Protein AF-0000000075916271 (afdb_homodimer)

Foldseek 3Di:
DWDKDKDKDFVVPLPFQDPDPLPWFDFDPDDDLDWDDWDAAPVRQKIKTKDADDDPQQKIKIFIARDPVCPPPPVRTFAMGIGSHHFQEKAHAPVFKIKTWGFRPDPLAPAIWIWMWGQDPVDTRIITTGDIDRDGSGTWNYWDADPVRGMIMTMDIRDD/DWDKDKDKDFVVPLPFQDVPPLPWFDFDPDDDQDWDDWDAAPVRQKIKTKDADDDPQQKIKIFIARDPVCPPPPVRTFAMGIGSGHFQEKAHAPVFKIKTWGFRPDPLAPAIWIWMWGQDPVDTRIITTGDIDRDGSGTWNYWDADPVRGMIMTMDIRDD

Sequence (320 aa):
MCRFASSVLDVSSVQRPQNQLAMASVPCDTFHRNIDDIKRSKDDSLVLACNNLCGTKWEGSVRIYAKLEDIPSLEKCVASVNTDSTVTDIVPLNPGRFMLGLDSGRCASSAGGVEMIQLAQEEPHLLDTVFYKRDHDSGVTSLALSPDGKWLASTGWDYAMCRFASSVLDVSSVQRPQNQLAMASVPCDTFHRNIDDIKRSKDDSLVLACNNLCGTKWEGSVRIYAKLEDIPSLEKCVASVNTDSTVTDIVPLNPGRFMLGLDSGRCASSAGGVEMIQLAQEEPHLLDTVFYKRDHDSGVTSLALSPDGKWLASTGWDYA

Solvent-accessible surface area (backbone atoms only — not comparable to full-atom values): 16532 Å² total; per-residue (Å²): 88,76,41,80,46,75,48,77,44,66,52,70,68,62,58,71,38,61,96,55,68,54,50,76,36,53,55,57,86,73,77,72,85,59,63,44,36,34,40,39,29,88,84,63,62,38,26,40,36,30,29,57,49,75,82,92,42,38,31,17,34,41,36,31,24,63,45,75,84,46,64,87,44,72,87,58,38,54,24,21,22,50,38,89,23,22,62,50,30,76,42,66,60,56,94,61,30,34,40,35,23,22,24,37,77,50,58,82,72,39,49,2,25,42,33,31,36,29,60,38,87,88,41,82,38,30,31,28,42,36,44,74,42,79,75,32,60,50,8,26,44,26,61,30,68,37,94,87,60,42,37,34,35,40,28,22,52,32,74,95,90,77,42,82,47,74,48,77,42,66,53,70,69,61,57,70,41,61,96,56,68,53,49,76,35,52,56,57,83,74,76,72,86,58,64,44,38,35,39,41,29,86,83,63,63,36,30,40,36,31,28,54,49,74,83,92,42,37,32,17,35,40,36,33,24,64,45,75,84,45,64,86,44,73,88,60,38,54,22,20,22,52,37,87,23,22,63,49,31,78,44,67,59,56,93,61,29,34,38,34,23,21,23,35,78,49,57,81,72,37,50,3,24,40,35,32,35,28,60,38,87,88,41,81,38,30,30,26,41,42,42,76,43,80,74,31,60,48,10,26,44,26,60,30,68,38,95,86,60,42,37,37,36,38,27,23,50,31,73,95

Structure (mmCIF, N/CA/C/O backbone):
data_AF-0000000075916271-model_v1
#
loop_
_entity.id
_entity.type
_entity.pdbx_description
1 polymer 'Uncharacterized protein'
#
loop_
_atom_site.group_PDB
_atom_site.id
_atom_site.type_symbol
_atom_site.label_atom_id
_atom_site.label_alt_id
_atom_site.label_comp_id
_atom_site.label_asym_id
_atom_site.label_entity_id
_atom_site.label_seq_id
_atom_site.pdbx_PDB_ins_code
_atom_site.Cartn_x
_atom_site.Cartn_y
_atom_site.Cartn_z
_atom_site.occupancy
_atom_site.B_iso_or_equiv
_atom_site.auth_seq_id
_atom_site.auth_comp_id
_atom_site.auth_asym_id
_atom_site.auth_atom_id
_atom_site.pdbx_PDB_mod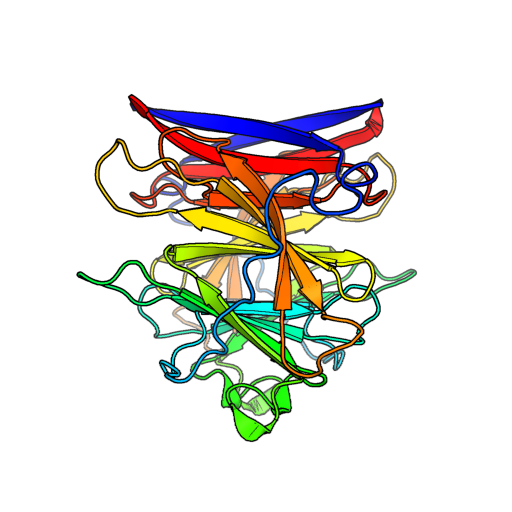el_num
ATOM 1 N N . MET A 1 1 ? 19.672 5.211 -16.344 1 57.44 1 MET A N 1
ATOM 2 C CA . MET A 1 1 ? 19.5 4.004 -15.539 1 57.44 1 MET A CA 1
ATOM 3 C C . MET A 1 1 ? 18.688 4.297 -14.281 1 57.44 1 MET A C 1
ATOM 5 O O . MET A 1 1 ? 18.828 5.363 -13.68 1 57.44 1 MET A O 1
ATOM 9 N N . CYS A 1 2 ? 17.672 3.59 -14.125 1 65.25 2 CYS A N 1
ATOM 10 C CA . CYS A 1 2 ? 16.828 3.805 -12.953 1 65.25 2 CYS A CA 1
ATOM 11 C C . CYS A 1 2 ? 17.484 3.256 -11.695 1 65.25 2 CYS A C 1
ATOM 13 O O . CYS A 1 2 ? 17.891 2.094 -11.656 1 65.25 2 CYS A O 1
ATOM 15 N N . ARG A 1 3 ? 18 4.254 -10.836 1 78.44 3 ARG A N 1
ATOM 16 C CA . ARG A 1 3 ? 18.562 3.854 -9.547 1 78.44 3 ARG A CA 1
ATOM 17 C C . ARG A 1 3 ? 17.516 3.904 -8.445 1 78.44 3 ARG A C 1
ATOM 19 O O . ARG A 1 3 ? 16.75 4.867 -8.352 1 78.44 3 ARG A O 1
ATOM 26 N N . PHE A 1 4 ? 17.531 2.809 -7.738 1 84.31 4 PHE A N 1
ATOM 27 C CA . PHE A 1 4 ? 16.656 2.74 -6.586 1 84.31 4 PHE A CA 1
ATOM 28 C C . PHE A 1 4 ? 17.328 3.32 -5.348 1 84.31 4 PHE A C 1
ATOM 30 O O . PHE A 1 4 ? 18.453 2.959 -5.023 1 84.31 4 PHE A O 1
ATOM 37 N N . ALA A 1 5 ? 16.609 4.344 -4.758 1 86.12 5 ALA A N 1
ATOM 38 C CA . ALA A 1 5 ? 17.156 5.004 -3.572 1 86.12 5 ALA A CA 1
ATOM 39 C C . ALA A 1 5 ? 16.156 4.941 -2.412 1 86.12 5 ALA A C 1
ATOM 41 O O . ALA A 1 5 ? 14.953 4.785 -2.625 1 86.12 5 ALA A O 1
ATOM 42 N N . SER A 1 6 ? 16.703 4.93 -1.174 1 87.5 6 SER A N 1
ATOM 43 C CA . SER A 1 6 ? 15.859 4.945 0.013 1 87.5 6 SER A CA 1
ATOM 44 C C . SER A 1 6 ? 16.328 5.988 1.02 1 87.5 6 SER A C 1
ATOM 46 O O . SER A 1 6 ? 17.5 6.383 1.009 1 87.5 6 SER A O 1
ATOM 48 N N . SER A 1 7 ? 15.469 6.562 1.729 1 88.44 7 SER A N 1
ATOM 49 C CA . SER A 1 7 ? 15.719 7.492 2.824 1 88.44 7 SER A CA 1
ATOM 50 C C . SER A 1 7 ? 14.93 7.105 4.07 1 88.44 7 SER A C 1
ATOM 52 O O . SER A 1 7 ? 13.828 6.566 3.969 1 88.44 7 SER A O 1
ATOM 54 N N . VAL A 1 8 ? 15.516 7.301 5.23 1 89.81 8 VAL A N 1
ATOM 55 C CA . VAL A 1 8 ? 14.859 6.945 6.48 1 89.81 8 VAL A CA 1
ATOM 56 C C . VAL A 1 8 ? 14.648 8.195 7.336 1 89.81 8 VAL A C 1
ATOM 58 O O . VAL A 1 8 ? 15.547 9.031 7.453 1 89.81 8 VAL A O 1
ATOM 61 N N . LEU A 1 9 ? 13.523 8.312 7.852 1 88.81 9 LEU A N 1
ATOM 62 C CA . LEU A 1 9 ? 13.133 9.445 8.688 1 88.81 9 LEU A CA 1
ATOM 63 C C . LEU A 1 9 ? 12.625 8.977 10.047 1 88.81 9 LEU A C 1
ATOM 65 O O . LEU A 1 9 ? 11.891 7.988 10.125 1 88.81 9 LEU A O 1
ATOM 69 N N . ASP A 1 10 ? 13.047 9.672 11.094 1 88.81 10 ASP A N 1
ATOM 70 C CA . ASP A 1 10 ? 12.477 9.422 12.414 1 88.81 10 ASP A CA 1
ATOM 71 C C . ASP A 1 10 ? 11.117 10.102 12.562 1 88.81 10 ASP A C 1
ATOM 73 O O . ASP A 1 10 ? 11.031 11.328 12.633 1 88.81 10 ASP A O 1
ATOM 77 N N . VAL A 1 11 ? 10.078 9.297 12.625 1 87.25 11 VAL A N 1
ATOM 78 C CA . VAL A 1 11 ? 8.742 9.875 12.633 1 87.25 11 VAL A CA 1
ATOM 79 C C . VAL A 1 11 ? 8.281 10.102 14.07 1 87.25 11 VAL A C 1
ATOM 81 O O . VAL A 1 11 ? 7.281 10.789 14.312 1 87.25 11 VAL A O 1
ATOM 84 N N . SER A 1 12 ? 8.891 9.461 15.008 1 79.44 12 SER A N 1
ATOM 85 C CA . SER A 1 12 ? 8.516 9.664 16.406 1 79.44 12 SER A CA 1
ATOM 86 C C . SER A 1 12 ? 8.836 11.078 16.859 1 79.44 12 SER A C 1
ATOM 88 O O . SER A 1 12 ? 8.234 11.586 17.812 1 79.44 12 SER A O 1
ATOM 90 N N . SER A 1 13 ? 9.742 11.656 16.156 1 73.69 13 SER A N 1
ATOM 91 C CA . SER A 1 13 ? 10.188 12.984 16.547 1 73.69 13 SER A CA 1
ATOM 92 C C . SER A 1 13 ? 9.383 14.07 15.852 1 7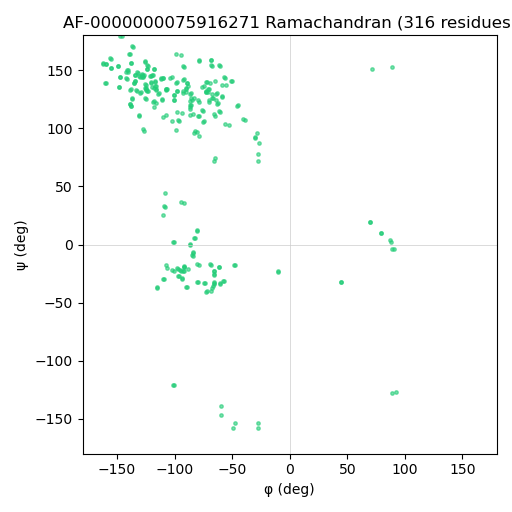3.69 13 SER A C 1
ATOM 94 O O . SER A 1 13 ? 9.492 15.25 16.188 1 73.69 13 SER A O 1
ATOM 96 N N . VAL A 1 14 ? 8.758 13.609 14.773 1 66.69 14 VAL A N 1
ATOM 97 C CA . VAL A 1 14 ? 8.031 14.617 14.008 1 66.69 14 VAL A CA 1
ATOM 98 C C . VAL A 1 14 ? 6.887 15.172 14.852 1 66.69 14 VAL A C 1
ATOM 100 O O . VAL A 1 14 ? 5.938 14.453 15.164 1 66.69 14 VAL A O 1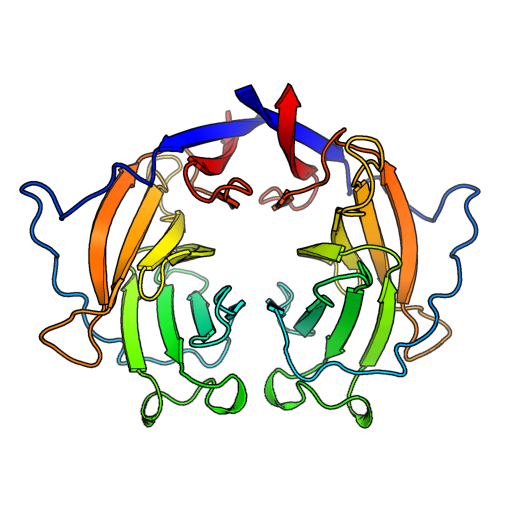
ATOM 103 N N . GLN A 1 15 ? 7.168 16 15.828 1 60.88 15 GLN A N 1
ATOM 104 C CA . GLN A 1 15 ? 6.141 16.688 16.594 1 60.88 15 GLN A CA 1
ATOM 105 C C . GLN A 1 15 ? 5.27 17.562 15.703 1 60.88 15 GLN A C 1
ATOM 107 O O . GLN A 1 15 ? 5.48 17.625 14.484 1 60.88 15 GLN A O 1
ATOM 112 N N . ARG A 1 16 ? 4.824 18.688 16.281 1 54.72 16 ARG A N 1
ATOM 113 C CA . ARG A 1 16 ? 3.98 19.672 15.625 1 54.72 16 ARG A CA 1
ATOM 114 C C . ARG A 1 16 ? 4.719 20.344 14.469 1 54.72 16 ARG A C 1
ATOM 116 O O . ARG A 1 16 ? 5.945 20.453 14.5 1 54.72 16 ARG A O 1
ATOM 123 N N . PRO A 1 17 ? 3.908 20.547 13.375 1 49.59 17 PRO A N 1
ATOM 124 C CA . PRO A 1 17 ? 4.469 21.328 12.273 1 49.59 17 PRO A CA 1
ATOM 125 C C . PRO A 1 17 ? 5.496 22.359 12.75 1 49.59 17 PRO A C 1
ATOM 127 O O . PRO A 1 17 ? 5.258 23.078 13.727 1 49.59 17 PRO A O 1
ATOM 130 N N . GLN A 1 18 ? 6.812 22.016 12.805 1 44.66 18 GLN A N 1
ATOM 131 C CA . GLN A 1 18 ? 7.504 23.281 12.961 1 44.66 18 GLN A CA 1
ATOM 132 C C . GLN A 1 18 ? 6.695 24.422 12.352 1 44.66 18 GLN A C 1
ATOM 134 O O . GLN A 1 18 ? 5.625 24.203 11.781 1 44.66 18 GLN A O 1
ATOM 139 N N . ASN A 1 19 ? 7.562 25.641 11.875 1 41.94 19 ASN A N 1
ATOM 140 C CA . ASN A 1 19 ? 7.094 26.922 11.328 1 41.94 19 ASN A CA 1
ATOM 141 C C . ASN A 1 19 ? 6.062 26.703 10.227 1 41.94 19 ASN A C 1
ATOM 143 O O . ASN A 1 19 ? 5.641 27.656 9.578 1 41.94 19 ASN A O 1
ATOM 147 N N . GLN A 1 20 ? 5.98 25.578 9.688 1 44.5 20 GLN A N 1
ATOM 148 C CA . GLN A 1 20 ? 5.176 25.625 8.469 1 44.5 20 GLN A CA 1
ATOM 149 C C . GLN A 1 20 ? 3.693 25.453 8.781 1 44.5 20 GLN A C 1
ATOM 151 O O . GLN A 1 20 ? 3.328 24.656 9.648 1 44.5 20 GLN A O 1
ATOM 156 N N . LEU A 1 21 ? 2.947 26.438 8.609 1 42.97 21 LEU A N 1
ATOM 157 C CA . LEU A 1 21 ? 1.499 26.594 8.656 1 42.97 21 LEU A CA 1
ATOM 158 C C . LEU A 1 21 ? 0.793 25.297 8.273 1 42.97 21 LEU A C 1
ATOM 160 O O . LEU A 1 21 ? 1.079 24.719 7.227 1 42.97 21 LEU A O 1
ATOM 164 N N . ALA A 1 22 ? 0.432 24.547 9.344 1 50.66 22 ALA A N 1
ATOM 165 C CA . ALA A 1 22 ? -0.614 23.578 9.023 1 50.66 22 ALA A CA 1
ATOM 166 C C . ALA A 1 22 ? -1.479 24.078 7.863 1 50.66 22 ALA A C 1
ATOM 168 O O . ALA A 1 22 ? -2.078 25.156 7.945 1 50.66 22 ALA A O 1
ATOM 169 N N . MET A 1 23 ? -1.03 24.109 6.66 1 50.62 23 MET A N 1
ATOM 170 C CA . MET A 1 23 ? -1.95 24.531 5.609 1 50.62 23 MET A CA 1
ATOM 171 C C . MET A 1 23 ? -3.24 23.719 5.652 1 50.62 23 MET A C 1
ATOM 173 O O . MET A 1 23 ? -3.203 22.484 5.711 1 50.62 23 MET A O 1
ATOM 177 N N . ALA A 1 24 ? -4.199 24.469 6.207 1 51.59 24 ALA A N 1
ATOM 178 C CA . ALA A 1 24 ? -5.551 23.922 6.18 1 51.59 24 ALA A CA 1
ATOM 179 C C . ALA A 1 24 ? -5.828 23.203 4.859 1 51.59 24 ALA A C 1
ATOM 181 O O . ALA A 1 24 ? -5.531 23.734 3.787 1 51.59 24 ALA A O 1
ATOM 182 N N . SER A 1 25 ? -5.879 21.906 4.926 1 59.59 25 SER A N 1
ATOM 183 C CA . SER A 1 25 ? -6.176 21.125 3.732 1 59.59 25 SER A CA 1
ATOM 184 C C . SER A 1 25 ? -7.582 21.406 3.215 1 59.59 25 SER A C 1
ATOM 186 O O . SER A 1 25 ? -8.469 21.781 3.986 1 59.59 25 SER A O 1
ATOM 188 N N . VAL A 1 26 ? -7.672 21.797 1.974 1 61.94 26 VAL A N 1
ATOM 189 C CA . VAL A 1 26 ? -8.953 21.953 1.293 1 61.94 26 VAL A CA 1
ATOM 190 C C . VAL A 1 26 ? -9.633 20.578 1.166 1 61.94 26 VAL A C 1
ATOM 192 O O . VAL A 1 26 ? -9.062 19.656 0.594 1 61.94 26 VAL A O 1
ATOM 195 N N . PRO A 1 27 ? -10.742 20.531 2 1 66.19 27 PRO A N 1
ATOM 196 C CA . PRO A 1 27 ? -11.453 19.266 1.858 1 66.19 27 PRO A CA 1
ATOM 197 C C . PRO A 1 27 ? -11.742 18.906 0.402 1 66.19 27 PRO A C 1
ATOM 199 O O . PRO A 1 27 ? -11.953 19.797 -0.425 1 66.19 27 PRO A O 1
ATOM 202 N N . CYS A 1 28 ? -11.602 17.703 0.148 1 68.38 28 CYS A N 1
ATOM 203 C CA . CYS A 1 28 ? -11.867 17.203 -1.194 1 68.38 28 CYS A CA 1
ATOM 204 C C . CYS A 1 28 ? -13.328 17.406 -1.575 1 68.38 28 CYS A C 1
ATOM 206 O O . CYS A 1 28 ? -14.227 17.078 -0.796 1 68.38 28 CYS A O 1
ATOM 208 N N . ASP A 1 29 ? -13.516 18.172 -2.699 1 63.78 29 ASP A N 1
ATOM 209 C CA . ASP A 1 29 ? -14.875 18.375 -3.178 1 63.78 29 ASP A CA 1
ATOM 210 C C . ASP A 1 29 ? -15.195 17.469 -4.355 1 63.78 29 ASP A C 1
ATOM 212 O O . ASP A 1 29 ? -16.344 17.328 -4.75 1 63.78 29 ASP A O 1
ATOM 216 N N . THR A 1 30 ? -14.117 17.031 -5.043 1 58.84 30 THR A N 1
ATOM 217 C CA . THR A 1 30 ? -14.383 16.234 -6.23 1 58.84 30 THR A CA 1
ATOM 218 C C . THR A 1 30 ? -13.797 14.836 -6.078 1 58.84 30 THR A C 1
ATOM 220 O O . THR A 1 30 ? -12.789 14.648 -5.391 1 58.84 30 THR A O 1
ATOM 223 N N . PHE A 1 31 ? -14.703 13.797 -6.109 1 57.84 31 PHE A N 1
ATOM 224 C CA . PHE A 1 31 ? -14.188 12.438 -5.977 1 57.84 31 PHE A CA 1
ATOM 225 C C . PHE A 1 31 ? -14.141 11.742 -7.336 1 57.84 31 PHE A C 1
ATOM 227 O O . PHE A 1 31 ? -15.141 11.695 -8.047 1 57.84 31 PHE A O 1
ATOM 234 N N . HIS A 1 32 ? -12.922 11.648 -7.762 1 62.56 32 HIS A N 1
ATOM 235 C CA . HIS A 1 32 ? -12.875 10.617 -8.797 1 62.56 32 HIS A CA 1
ATOM 236 C C . HIS A 1 32 ? -13.25 9.25 -8.234 1 62.56 32 HIS A C 1
ATOM 238 O O . HIS A 1 32 ? -12.953 8.945 -7.074 1 62.56 32 HIS A O 1
ATOM 244 N N . ARG A 1 33 ? -14.109 8.578 -8.852 1 62.66 33 ARG A N 1
ATOM 245 C CA . ARG A 1 33 ? -14.711 7.332 -8.398 1 62.66 33 ARG A CA 1
ATOM 246 C C . ARG A 1 33 ? -13.656 6.246 -8.219 1 62.66 33 ARG A C 1
ATOM 248 O O . ARG A 1 33 ? -13.852 5.305 -7.457 1 62.66 33 ARG A O 1
ATOM 255 N N . ASN A 1 34 ? -12.562 6.488 -8.852 1 78.62 34 ASN A N 1
ATOM 256 C CA . ASN A 1 34 ? -11.633 5.371 -8.766 1 78.62 34 ASN A CA 1
ATOM 257 C C . ASN A 1 34 ? -10.656 5.535 -7.602 1 78.62 34 ASN A C 1
ATOM 259 O O . ASN A 1 34 ? -9.969 6.555 -7.5 1 78.62 34 ASN A O 1
ATOM 263 N N . ILE A 1 35 ? -10.766 4.629 -6.559 1 88.62 35 ILE A N 1
ATOM 264 C CA . ILE A 1 35 ? -9.836 4.566 -5.434 1 88.62 35 ILE A CA 1
ATOM 265 C C . ILE A 1 35 ? -8.641 3.697 -5.801 1 88.62 35 ILE A C 1
ATOM 267 O O . ILE A 1 35 ? -8.797 2.551 -6.227 1 88.62 35 ILE A O 1
ATOM 271 N N . ASP A 1 36 ? -7.531 4.305 -5.613 1 90.25 36 ASP A N 1
ATOM 272 C CA . ASP A 1 36 ? -6.316 3.633 -6.062 1 90.25 36 ASP A CA 1
ATOM 273 C C . ASP A 1 36 ? -5.734 2.756 -4.953 1 90.25 36 ASP A C 1
ATOM 275 O O . ASP A 1 36 ? -5.176 1.691 -5.227 1 90.25 36 ASP A O 1
ATOM 279 N N . ASP A 1 37 ? -5.836 3.197 -3.789 1 93.5 37 ASP A N 1
ATOM 280 C CA . ASP A 1 37 ? -5.211 2.545 -2.645 1 93.5 37 ASP A CA 1
ATOM 281 C C . ASP A 1 37 ? -6.035 2.744 -1.376 1 93.5 37 ASP A C 1
ATOM 283 O O . ASP A 1 37 ? -6.535 3.844 -1.121 1 93.5 37 ASP A O 1
ATOM 287 N N . ILE A 1 38 ? -6.195 1.681 -0.621 1 94.94 38 ILE A N 1
ATOM 288 C CA . ILE A 1 38 ? -6.887 1.721 0.663 1 94.94 38 ILE A CA 1
ATOM 289 C C . ILE A 1 38 ? -6.066 0.976 1.715 1 94.94 38 ILE A C 1
ATOM 291 O O . ILE A 1 38 ? -5.613 -0.147 1.478 1 94.94 38 ILE A O 1
ATOM 295 N N . LYS A 1 39 ? -5.895 1.579 2.861 1 95.12 39 LYS A N 1
ATOM 296 C CA . LYS A 1 39 ? -5.188 0.938 3.967 1 95.12 39 LYS A CA 1
ATOM 297 C C . LYS A 1 39 ? -5.934 1.139 5.285 1 95.12 39 LYS A C 1
ATOM 299 O O . LYS A 1 39 ? -6.438 2.229 5.559 1 95.12 39 LYS A O 1
ATOM 304 N N . ARG A 1 40 ? -5.945 0.082 6.027 1 92.31 40 ARG A N 1
ATOM 305 C CA . ARG A 1 40 ? -6.547 0.157 7.355 1 92.31 40 ARG A CA 1
ATOM 306 C C . ARG A 1 40 ? -5.5 0.503 8.414 1 92.31 40 ARG A C 1
ATOM 308 O O . ARG A 1 40 ? -4.371 0.017 8.352 1 92.31 40 ARG A O 1
ATOM 315 N N . SER A 1 41 ? -5.941 1.286 9.297 1 90.69 41 SER A N 1
ATOM 316 C CA . SER A 1 41 ? -5.043 1.599 10.406 1 90.69 41 SER A CA 1
ATOM 317 C C . SER A 1 41 ? -4.812 0.379 11.289 1 90.69 41 SER A C 1
ATOM 319 O O . SER A 1 41 ? -5.621 -0.551 11.297 1 90.69 41 SER A O 1
ATOM 321 N N . LYS A 1 42 ? -3.732 0.396 12.031 1 80.06 42 LYS A N 1
ATOM 322 C CA . LYS A 1 42 ? -3.324 -0.753 12.836 1 80.06 42 LYS A CA 1
ATOM 323 C C . LYS A 1 42 ? -4.324 -1.021 13.953 1 80.06 42 LYS A C 1
ATOM 325 O O . LYS A 1 42 ? -4.52 -2.17 14.359 1 80.06 42 LYS A O 1
ATOM 330 N N . ASP A 1 43 ? -4.906 0 14.438 1 84.19 43 ASP A N 1
ATOM 331 C CA . ASP A 1 43 ? -5.867 -0.179 15.523 1 84.19 43 ASP A CA 1
ATOM 332 C C . ASP A 1 43 ? -7.266 -0.471 14.977 1 84.19 43 ASP A C 1
ATOM 334 O O . ASP A 1 43 ? -8.234 -0.529 15.742 1 84.19 43 ASP A O 1
ATOM 338 N N . ASP A 1 44 ? -7.402 -0.517 13.727 1 86.69 44 ASP A N 1
ATOM 339 C CA . ASP A 1 44 ? -8.617 -0.901 13.008 1 86.69 44 ASP A CA 1
ATOM 340 C C . ASP A 1 44 ? -9.703 0.161 13.164 1 86.69 44 ASP A C 1
ATOM 342 O O . ASP A 1 44 ? -10.883 -0.106 12.906 1 86.69 44 ASP A O 1
ATOM 346 N N . SER A 1 45 ? -9.32 1.405 13.547 1 89.94 45 SER A N 1
ATOM 347 C CA . SER A 1 45 ? -10.328 2.428 13.82 1 89.94 45 SER A CA 1
ATOM 348 C C . SER A 1 45 ? -10.625 3.256 12.57 1 89.94 45 SER A C 1
ATOM 350 O O . SER A 1 45 ? -11.695 3.854 12.461 1 89.94 45 SER A O 1
ATOM 352 N N . LEU A 1 46 ? -9.688 3.279 11.664 1 93.12 46 LEU A N 1
ATOM 353 C CA . LEU A 1 46 ? -9.844 4.125 10.484 1 93.12 46 LEU A CA 1
ATOM 354 C C . LEU A 1 46 ? -9.391 3.391 9.227 1 93.12 46 LEU A C 1
ATOM 356 O O . LEU A 1 46 ? -8.594 2.455 9.297 1 93.12 46 LEU A O 1
ATOM 360 N N . VAL A 1 47 ? -9.898 3.82 8.141 1 93.31 47 VAL A N 1
ATOM 361 C CA . VAL A 1 47 ? -9.516 3.363 6.805 1 93.31 47 VAL A CA 1
ATOM 362 C C . VAL A 1 47 ? -9.117 4.559 5.945 1 93.31 47 VAL A C 1
ATOM 364 O O . VAL A 1 47 ? -9.883 5.52 5.816 1 93.31 47 VAL A O 1
ATOM 367 N N . LEU A 1 48 ? -7.926 4.469 5.395 1 94.19 48 LEU A N 1
ATOM 368 C CA . LEU A 1 48 ? -7.414 5.527 4.531 1 94.19 48 LEU A CA 1
ATOM 369 C C . LEU A 1 48 ? -7.555 5.145 3.062 1 94.19 48 LEU A C 1
ATOM 371 O O . LEU A 1 48 ? -7.172 4.043 2.664 1 94.19 48 LEU A O 1
ATOM 375 N N . ALA A 1 49 ? -8.148 6.051 2.301 1 93.94 49 ALA A N 1
ATOM 376 C CA . ALA A 1 49 ? -8.328 5.828 0.869 1 93.94 49 ALA A CA 1
ATOM 377 C C . ALA A 1 49 ? -7.727 6.973 0.057 1 93.94 49 ALA A C 1
ATOM 379 O O . ALA A 1 49 ? -7.891 8.141 0.408 1 93.94 49 ALA A O 1
ATOM 380 N N . CYS A 1 50 ? -7.012 6.535 -0.963 1 92.44 50 CYS A N 1
ATOM 381 C CA . CYS A 1 50 ? -6.418 7.555 -1.824 1 92.44 50 CYS A CA 1
ATOM 382 C C . CYS A 1 50 ? -6.898 7.398 -3.262 1 92.44 50 CYS A C 1
ATOM 384 O O . CYS A 1 50 ? -7.152 6.281 -3.721 1 92.44 50 CYS A O 1
ATOM 386 N N . ASN A 1 51 ? -7.039 8.547 -3.875 1 88.75 51 ASN A N 1
ATOM 387 C CA . ASN A 1 51 ? -7.387 8.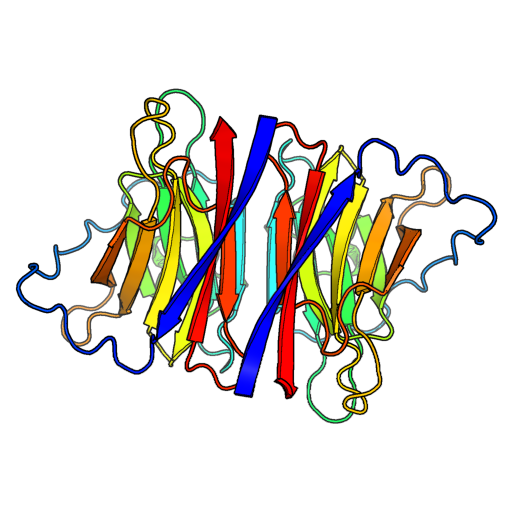641 -5.289 1 88.75 51 ASN A CA 1
ATOM 388 C C . ASN A 1 51 ? -6.438 9.578 -6.035 1 88.75 51 ASN A C 1
ATOM 390 O O . ASN A 1 51 ? -6.094 10.648 -5.531 1 88.75 51 ASN A O 1
ATOM 394 N N . ASN A 1 52 ? -5.945 9.078 -7.117 1 85.88 52 ASN A N 1
ATOM 395 C CA . ASN A 1 52 ? -5.066 9.898 -7.949 1 85.88 52 ASN A CA 1
ATOM 396 C C . ASN A 1 52 ? -5.68 10.164 -9.32 1 85.88 52 ASN A C 1
ATOM 398 O O . ASN A 1 52 ? -6.348 9.297 -9.883 1 85.88 52 ASN A O 1
ATOM 402 N N . LEU A 1 53 ? -5.543 11.383 -9.703 1 76.25 53 LEU A N 1
ATOM 403 C CA . LEU A 1 53 ? -5.992 11.734 -11.039 1 76.25 53 LEU A CA 1
ATOM 404 C C . LEU A 1 53 ? -4.871 11.562 -12.062 1 76.25 53 LEU A C 1
ATOM 406 O O . LEU A 1 53 ? -3.697 11.773 -11.742 1 76.25 53 LEU A O 1
ATOM 410 N N . CYS A 1 54 ? -5.219 10.883 -13.164 1 63.25 54 CYS A N 1
ATOM 411 C CA . CYS A 1 54 ? -4.254 10.602 -14.219 1 63.25 54 CYS A CA 1
ATOM 412 C C . CYS A 1 54 ? -4.32 11.656 -15.312 1 63.25 54 CYS A C 1
ATOM 414 O O . CYS A 1 54 ? -5.285 12.422 -15.391 1 63.25 54 CYS A O 1
ATOM 416 N N . GLY A 1 55 ? -3.275 11.727 -16.141 1 63 55 GLY A N 1
ATOM 417 C CA . GLY A 1 55 ? -3.176 12.641 -17.266 1 63 55 GLY A CA 1
ATOM 418 C C . GLY A 1 55 ? -2.492 13.953 -16.922 1 63 55 GLY A C 1
ATOM 419 O O . GLY A 1 55 ? -1.399 13.953 -16.344 1 63 55 GLY A O 1
ATOM 420 N N . THR A 1 56 ? -3.207 15.039 -17.25 1 60.16 56 THR A N 1
ATOM 421 C CA . THR A 1 56 ? -2.582 16.344 -17.125 1 60.16 56 THR A CA 1
ATOM 422 C C . THR A 1 56 ? -2.715 16.875 -15.703 1 60.16 56 THR A C 1
ATOM 424 O O . THR A 1 56 ? -2.109 17.891 -15.344 1 60.16 56 THR A O 1
ATOM 427 N N . LYS A 1 57 ? -3.494 16.141 -15.008 1 66.12 57 LYS A N 1
ATOM 428 C CA . LYS A 1 57 ? -3.691 16.594 -13.633 1 66.12 57 LYS A CA 1
ATOM 429 C C . LYS A 1 57 ? -3.008 15.648 -12.648 1 66.12 57 LYS A C 1
ATOM 431 O O . LYS A 1 57 ? -3.184 14.43 -12.719 1 66.12 57 LYS A O 1
ATOM 436 N N . TRP A 1 58 ? -1.924 16.078 -12 1 73.62 58 TRP A N 1
ATOM 437 C CA . TRP A 1 58 ? -1.183 15.273 -11.031 1 73.62 58 TRP A CA 1
ATOM 438 C C . TRP A 1 58 ? -1.696 15.516 -9.617 1 73.62 58 TRP A C 1
ATOM 440 O O . TRP A 1 58 ? -0.916 15.547 -8.664 1 73.62 58 TRP A O 1
ATOM 450 N N . GLU A 1 59 ? -2.959 15.711 -9.523 1 76.81 59 GLU A N 1
ATOM 451 C CA . GLU A 1 59 ? -3.551 15.922 -8.211 1 76.81 59 GLU A CA 1
ATOM 452 C C . GLU A 1 59 ? -4.035 14.617 -7.598 1 76.81 59 GLU A C 1
ATOM 454 O O . GLU A 1 59 ? -4.254 13.633 -8.312 1 76.81 59 GLU A O 1
ATOM 459 N N . GLY A 1 60 ? -4.047 14.625 -6.289 1 85 60 GLY A N 1
ATOM 460 C CA . GLY A 1 60 ? -4.57 13.484 -5.547 1 85 60 GLY A CA 1
ATOM 461 C C . GLY A 1 60 ? -5.465 13.891 -4.391 1 85 60 GLY A C 1
ATOM 462 O O . GLY A 1 60 ? -5.695 15.078 -4.16 1 85 60 GLY A O 1
ATOM 463 N N . SER A 1 61 ? -6.09 12.906 -3.871 1 87 61 SER A N 1
ATOM 464 C CA . SER A 1 61 ? -6.895 13.133 -2.676 1 87 61 SER A CA 1
ATOM 465 C C . SER A 1 61 ? -6.766 11.969 -1.696 1 87 61 SER A C 1
ATOM 467 O O . SER A 1 61 ? -6.512 10.836 -2.104 1 87 61 SER A O 1
ATOM 469 N N . VAL A 1 62 ? -6.875 12.32 -0.489 1 90.88 62 VAL A N 1
ATOM 470 C CA . VAL A 1 62 ? -6.902 11.336 0.583 1 90.88 62 VAL A CA 1
ATOM 471 C C . VAL A 1 62 ? -8.156 11.523 1.435 1 90.88 62 VAL A C 1
ATOM 473 O O . VAL A 1 62 ? -8.5 12.656 1.796 1 90.88 62 VAL A O 1
ATOM 476 N N . ARG A 1 63 ? -8.781 10.406 1.681 1 91.62 63 ARG A N 1
ATOM 477 C CA . ARG A 1 63 ? -9.961 10.414 2.533 1 91.62 63 ARG A CA 1
ATOM 478 C C . ARG A 1 63 ? -9.844 9.375 3.641 1 91.62 63 ARG A C 1
ATOM 480 O O . ARG A 1 63 ? -9.32 8.281 3.42 1 91.62 63 ARG A O 1
ATOM 487 N N . ILE A 1 64 ? -10.406 9.75 4.723 1 93 64 ILE A N 1
ATOM 488 C CA . ILE A 1 64 ? -10.398 8.859 5.879 1 93 64 ILE A CA 1
ATOM 489 C C . ILE A 1 64 ? -11.828 8.453 6.227 1 93 64 ILE A C 1
ATOM 491 O O . ILE A 1 64 ? -12.734 9.289 6.266 1 93 64 ILE A O 1
ATOM 495 N N . TYR A 1 65 ? -12 7.129 6.445 1 92.69 65 TYR A N 1
ATOM 496 C CA . TYR A 1 65 ? -13.297 6.57 6.82 1 92.69 65 TYR A CA 1
ATOM 497 C C . TYR A 1 65 ? -13.188 5.758 8.102 1 92.69 65 TYR A C 1
ATOM 499 O O . TYR A 1 65 ? -12.102 5.293 8.461 1 92.69 65 TYR A O 1
ATOM 507 N N . ALA A 1 66 ? -14.367 5.629 8.766 1 91.88 66 ALA A N 1
ATOM 508 C CA . ALA A 1 66 ? -14.414 4.711 9.906 1 91.88 66 ALA A CA 1
ATOM 509 C C . ALA A 1 66 ? -14.562 3.266 9.438 1 91.88 66 ALA A C 1
ATOM 511 O O . ALA A 1 66 ? -14.031 2.346 10.062 1 91.88 66 ALA A O 1
ATOM 512 N N . LYS A 1 67 ? -15.258 3.072 8.312 1 91.44 67 LYS A N 1
ATOM 513 C CA . LYS A 1 67 ? -15.539 1.729 7.812 1 91.44 67 LYS A CA 1
ATOM 514 C C . LYS A 1 67 ? -15.266 1.625 6.316 1 91.44 67 LYS A C 1
ATOM 516 O O . LYS A 1 67 ? -15.539 2.561 5.562 1 91.44 67 LYS A O 1
ATOM 521 N N . LEU A 1 68 ? -14.797 0.441 5.934 1 90.31 68 LEU A N 1
ATOM 522 C CA . LEU A 1 68 ? -14.492 0.182 4.531 1 90.31 68 LEU A CA 1
ATOM 523 C C . LEU A 1 68 ? -15.742 0.342 3.668 1 90.31 68 LEU A C 1
ATOM 525 O O . LEU A 1 68 ? -15.664 0.842 2.543 1 90.31 68 LEU A O 1
ATOM 529 N N . GLU A 1 69 ? -16.906 0.023 4.164 1 87.62 69 GLU A N 1
ATOM 530 C CA . GLU A 1 69 ? -18.156 0.031 3.412 1 87.62 69 GLU A CA 1
ATOM 531 C C . GLU A 1 69 ? -18.594 1.454 3.066 1 87.62 69 GLU A C 1
ATOM 533 O O . GLU A 1 69 ? -19.438 1.66 2.191 1 87.62 69 GLU A O 1
ATOM 538 N N . ASP A 1 70 ? -18.031 2.34 3.736 1 90.81 70 ASP A N 1
ATOM 539 C CA . ASP A 1 70 ? -18.406 3.734 3.508 1 90.81 70 ASP A CA 1
ATOM 540 C C . ASP A 1 70 ? -17.703 4.293 2.271 1 90.81 70 ASP A C 1
ATOM 542 O O . ASP A 1 70 ? -18.078 5.352 1.763 1 90.81 70 ASP A O 1
ATOM 546 N N . ILE A 1 71 ? -16.656 3.625 1.823 1 89.19 71 ILE A N 1
ATOM 547 C CA . ILE A 1 71 ? -15.906 4.062 0.647 1 89.19 71 ILE A CA 1
ATOM 548 C C . ILE A 1 71 ? -16.734 3.803 -0.611 1 89.19 71 ILE A C 1
ATOM 550 O O . ILE A 1 71 ? -17.297 2.717 -0.785 1 89.19 71 ILE A O 1
ATOM 554 N N . PRO A 1 72 ? -16.906 4.688 -1.485 1 85.25 72 PRO A N 1
ATOM 555 C CA . PRO A 1 72 ? -16.203 5.969 -1.62 1 85.25 72 PRO A CA 1
ATOM 556 C C . PRO A 1 72 ? -17.094 7.164 -1.279 1 85.25 72 PRO A C 1
ATOM 558 O O . PRO A 1 72 ? -17 8.211 -1.924 1 85.25 72 PRO A O 1
ATOM 561 N N . SER A 1 73 ? -18.016 7.117 -0.399 1 84.94 73 SER A N 1
ATOM 562 C CA . SER A 1 73 ? -18.953 8.18 -0.076 1 84.94 73 SER A CA 1
ATOM 563 C C . SER A 1 73 ? -18.25 9.367 0.567 1 84.94 73 SER A C 1
ATOM 565 O O . SER A 1 73 ? -17.594 9.227 1.599 1 84.94 73 SER A O 1
ATOM 567 N N . LEU A 1 74 ? -18.469 10.57 -0.022 1 82 74 LEU A N 1
ATOM 568 C CA . LEU A 1 74 ? -17.875 11.773 0.556 1 82 74 LEU A CA 1
ATOM 569 C C . LEU A 1 74 ? -18.609 12.18 1.83 1 82 74 LEU A C 1
ATOM 571 O O . LEU A 1 74 ? -17.984 12.68 2.775 1 82 74 LEU A O 1
ATOM 575 N N . GLU A 1 75 ? -19.906 11.922 1.841 1 83.31 75 GLU A N 1
ATOM 576 C CA . GLU A 1 75 ? -20.734 12.297 2.986 1 83.31 75 GLU A CA 1
ATOM 577 C C . GLU A 1 75 ? -20.344 11.516 4.234 1 83.31 75 GLU A C 1
ATOM 579 O O . GLU A 1 75 ? -20.484 12.008 5.355 1 83.31 75 GLU A O 1
ATOM 584 N N . LYS A 1 76 ? -19.812 10.422 4.035 1 88.25 76 LYS A N 1
ATOM 585 C CA . LYS A 1 76 ? -19.516 9.555 5.172 1 88.25 76 LYS A CA 1
ATOM 586 C C . LYS A 1 76 ? -18.047 9.617 5.551 1 88.25 76 LYS A C 1
ATOM 588 O O . LYS A 1 76 ? -17.594 8.875 6.426 1 88.25 76 LYS A O 1
ATOM 593 N N . CYS A 1 77 ? -17.297 10.414 4.887 1 88 77 CYS A N 1
ATOM 594 C CA . CYS A 1 77 ? -15.883 10.531 5.199 1 88 77 CYS A CA 1
ATOM 595 C C . CYS A 1 77 ? -15.664 11.273 6.508 1 88 77 CYS A C 1
ATOM 597 O O . CYS A 1 77 ? -16.375 12.234 6.805 1 88 77 CYS A O 1
ATOM 599 N N . VAL A 1 78 ? -14.742 10.836 7.293 1 89.12 78 VAL A N 1
ATOM 600 C CA . VAL A 1 78 ? -14.367 11.492 8.547 1 89.12 78 VAL A CA 1
ATOM 601 C C . VAL A 1 78 ? -13.609 12.781 8.242 1 89.12 78 VAL A C 1
ATOM 603 O O . VAL A 1 78 ? -13.828 13.805 8.898 1 89.12 78 VAL A O 1
ATOM 606 N N . ALA A 1 79 ? -12.773 12.711 7.281 1 89.69 79 ALA A N 1
ATOM 607 C CA . ALA A 1 79 ? -11.961 13.844 6.848 1 89.69 79 ALA A CA 1
ATOM 608 C C . ALA A 1 79 ? -11.406 13.617 5.445 1 89.69 79 ALA A C 1
ATOM 610 O O . ALA A 1 79 ? -11.32 12.477 4.984 1 89.69 79 ALA A O 1
ATOM 611 N N . SER A 1 80 ? -11.125 14.688 4.809 1 89 80 SER A N 1
ATOM 612 C CA . SER A 1 80 ? -10.555 14.586 3.467 1 89 80 SER A CA 1
ATOM 613 C C . SER A 1 80 ? -9.633 15.758 3.164 1 89 80 SER A C 1
ATOM 615 O O . SER A 1 80 ? -9.766 16.828 3.766 1 89 80 SER A O 1
ATOM 617 N N . VAL A 1 81 ? -8.664 15.492 2.242 1 85.38 81 VAL A N 1
ATOM 618 C CA . VAL A 1 81 ? -7.766 16.547 1.808 1 85.38 81 VAL A CA 1
ATOM 619 C C . VAL A 1 81 ? -7.371 16.344 0.347 1 85.38 81 VAL A C 1
ATOM 621 O O . VAL A 1 81 ? -7.219 15.195 -0.097 1 85.38 81 VAL A O 1
ATOM 624 N N . ASN A 1 82 ? -7.242 17.453 -0.33 1 84.25 82 ASN A N 1
ATOM 625 C CA . ASN A 1 82 ? -6.652 17.406 -1.665 1 84.25 82 ASN A CA 1
ATOM 626 C C . ASN A 1 82 ? -5.141 17.594 -1.619 1 84.25 82 ASN A C 1
ATOM 628 O O . ASN A 1 82 ? -4.641 18.422 -0.861 1 84.25 82 ASN A O 1
ATOM 632 N N . THR A 1 83 ? -4.492 16.734 -2.377 1 80.88 83 THR A N 1
ATOM 633 C CA . THR A 1 83 ? -3.051 16.906 -2.516 1 80.88 83 THR A CA 1
ATOM 634 C C . THR A 1 83 ? -2.707 17.516 -3.869 1 80.88 83 THR A C 1
ATOM 636 O O . THR A 1 83 ? -3.375 17.25 -4.867 1 80.88 83 THR A O 1
ATOM 639 N N . ASP A 1 84 ? -1.735 18.344 -3.92 1 77.19 84 ASP A N 1
ATOM 640 C CA . ASP A 1 84 ? -1.298 18.969 -5.164 1 77.19 84 ASP A CA 1
ATOM 641 C C . ASP A 1 84 ? -0.374 18.031 -5.949 1 77.19 84 ASP A C 1
ATOM 643 O O . ASP A 1 84 ? 0.268 18.453 -6.91 1 77.19 84 ASP A O 1
ATOM 647 N N . SER A 1 85 ? -0.239 16.875 -5.469 1 82.69 85 SER A N 1
ATOM 648 C CA . SER A 1 85 ? 0.591 15.859 -6.102 1 82.69 85 SER A CA 1
ATOM 649 C C . SER A 1 85 ? -0.083 14.492 -6.059 1 82.69 85 SER A C 1
ATOM 651 O O . SER A 1 85 ? -1.051 14.289 -5.32 1 82.69 85 SER A O 1
ATOM 653 N N . THR A 1 86 ? 0.455 13.648 -6.875 1 87.25 86 THR A N 1
ATOM 654 C CA . THR A 1 86 ? -0.023 12.273 -6.84 1 87.25 86 THR A CA 1
ATOM 655 C C . THR A 1 86 ? 0.462 11.562 -5.578 1 87.25 86 THR A C 1
ATOM 657 O O . THR A 1 86 ? 1.625 11.695 -5.191 1 87.25 86 THR A O 1
ATOM 660 N N . VAL A 1 87 ? -0.515 10.906 -4.941 1 89.75 87 VAL A N 1
ATOM 661 C CA . VAL A 1 87 ? -0.159 10.102 -3.777 1 89.75 87 VAL A CA 1
ATOM 662 C C . VAL A 1 87 ? 0.267 8.703 -4.23 1 89.75 87 VAL A C 1
ATOM 664 O O . VAL A 1 87 ? -0.528 7.965 -4.816 1 89.75 87 VAL A O 1
ATOM 667 N N . THR A 1 88 ? 1.491 8.352 -3.9 1 89.75 88 THR A N 1
ATOM 668 C CA . THR A 1 88 ? 2.025 7.094 -4.406 1 89.75 88 THR A CA 1
ATOM 669 C C . THR A 1 88 ? 1.866 5.984 -3.373 1 89.75 88 THR A C 1
ATOM 671 O O . THR A 1 88 ? 1.824 4.805 -3.725 1 89.75 88 THR A O 1
ATOM 674 N N . ASP A 1 89 ? 1.828 6.355 -2.166 1 93.06 89 ASP A N 1
ATOM 675 C CA . ASP A 1 89 ? 1.668 5.379 -1.094 1 93.06 89 ASP A CA 1
ATOM 676 C C . ASP A 1 89 ? 1.152 6.043 0.181 1 93.06 89 ASP A C 1
ATOM 678 O O . ASP A 1 89 ? 1.339 7.242 0.381 1 93.06 89 ASP A O 1
ATOM 682 N N . ILE A 1 90 ? 0.521 5.215 0.982 1 94.75 90 ILE A N 1
ATOM 683 C CA . ILE A 1 90 ? -0.029 5.695 2.246 1 94.75 90 ILE A CA 1
ATOM 684 C C . ILE A 1 90 ? 0.318 4.719 3.365 1 94.75 90 ILE A C 1
ATOM 686 O O . ILE A 1 90 ? 0.305 3.502 3.162 1 94.75 90 ILE A O 1
ATOM 690 N N . VAL A 1 91 ? 0.646 5.262 4.512 1 94.12 91 VAL A N 1
ATOM 691 C CA . VAL A 1 91 ? 0.98 4.426 5.66 1 94.12 91 VAL A CA 1
ATOM 692 C C . VAL A 1 91 ? 0.344 5 6.922 1 94.12 91 VAL A C 1
ATOM 694 O O . VAL A 1 91 ? 0.644 6.133 7.316 1 94.12 91 VAL A O 1
ATOM 697 N N . PRO A 1 92 ? -0.505 4.203 7.527 1 93.12 92 PRO A N 1
ATOM 698 C CA . PRO A 1 92 ? -1.015 4.648 8.828 1 93.12 92 PRO A CA 1
ATOM 699 C C . PRO A 1 92 ? 0.045 4.602 9.922 1 93.12 92 PRO A C 1
ATOM 701 O O . PRO A 1 92 ? 0.792 3.625 10.023 1 93.12 92 PRO A O 1
ATOM 704 N N . LEU A 1 93 ? 0.147 5.609 10.68 1 91 93 LEU A N 1
ATOM 705 C CA . LEU A 1 93 ? 1.034 5.664 11.836 1 91 93 LEU A CA 1
ATOM 706 C C . LEU A 1 93 ? 0.256 5.441 13.125 1 91 93 LEU A C 1
ATOM 708 O O . LEU A 1 93 ? -0.395 4.406 13.297 1 91 93 LEU A O 1
ATOM 712 N N . ASN A 1 94 ? 0.304 6.449 14.055 1 80.62 94 ASN A N 1
ATOM 713 C CA . ASN A 1 94 ? -0.511 6.453 15.266 1 80.62 94 ASN A CA 1
ATOM 714 C C . ASN A 1 94 ? -1.943 6.891 14.977 1 80.62 94 ASN A C 1
ATOM 716 O O . ASN A 1 94 ? -2.234 7.402 13.891 1 80.62 94 ASN A O 1
ATOM 720 N N . PRO A 1 95 ? -2.689 6.461 15.891 1 79.06 95 PRO A N 1
ATOM 721 C CA . PRO A 1 95 ? -4.082 6.84 15.641 1 79.06 95 PRO A CA 1
ATOM 722 C C . PRO A 1 95 ? -4.23 8.297 15.219 1 79.06 95 PRO A C 1
ATOM 724 O O . PRO A 1 95 ? -3.746 9.195 15.906 1 79.06 95 PRO A O 1
ATOM 727 N N . GLY A 1 96 ? -4.789 8.43 14.008 1 82.56 96 GLY A N 1
ATOM 728 C CA . GLY A 1 96 ? -5.105 9.75 13.477 1 82.56 96 GLY A CA 1
ATOM 729 C C . GLY A 1 96 ? -3.959 10.367 12.703 1 82.56 96 GLY A C 1
ATOM 730 O O . GLY A 1 96 ? -4.062 11.508 12.242 1 82.56 96 GLY A O 1
ATOM 731 N N . ARG A 1 97 ? -2.9 9.773 12.664 1 88.75 97 ARG A N 1
ATOM 732 C CA . ARG A 1 97 ? -1.752 10.281 11.922 1 88.75 97 ARG A CA 1
ATOM 733 C C . ARG A 1 97 ? -1.364 9.32 10.797 1 88.75 97 ARG A C 1
ATOM 735 O O . ARG A 1 97 ? -1.338 8.109 10.984 1 88.75 97 ARG A O 1
ATOM 742 N N . PHE A 1 98 ? -0.995 9.938 9.617 1 92.56 98 PHE A N 1
ATOM 743 C CA . PHE A 1 98 ? -0.702 9.148 8.43 1 92.56 98 PHE A CA 1
ATOM 744 C C . PHE A 1 98 ? 0.476 9.742 7.664 1 92.56 98 PHE A C 1
ATOM 746 O O . PHE A 1 98 ? 0.711 10.945 7.715 1 92.56 98 PHE A O 1
ATOM 753 N N . MET A 1 99 ? 1.167 8.906 7.02 1 93.12 99 MET A N 1
ATOM 754 C CA . MET A 1 99 ? 2.23 9.336 6.117 1 93.12 99 MET A CA 1
ATOM 755 C C . MET A 1 99 ? 1.825 9.133 4.66 1 93.12 99 MET A C 1
ATOM 757 O O . MET A 1 99 ? 1.282 8.086 4.301 1 93.12 99 MET A O 1
ATOM 761 N N . LEU A 1 100 ? 2.059 10.125 3.834 1 92.75 100 LEU A N 1
ATOM 762 C CA . LEU A 1 100 ? 1.818 10.055 2.396 1 92.75 100 LEU A CA 1
ATOM 763 C C . LEU A 1 100 ? 3.131 10.133 1.621 1 92.75 100 LEU A C 1
ATOM 765 O O . LEU A 1 100 ? 4.016 10.922 1.966 1 92.75 100 LEU A O 1
ATOM 769 N N . GLY A 1 101 ? 3.311 9.219 0.708 1 92.31 101 GLY A N 1
ATOM 770 C CA . GLY A 1 101 ? 4.309 9.414 -0.332 1 92.31 101 GLY A CA 1
ATOM 771 C C . GLY A 1 101 ? 3.779 10.172 -1.532 1 92.31 101 GLY A C 1
ATOM 772 O O . GLY A 1 101 ? 2.725 9.836 -2.074 1 92.31 101 GLY A O 1
ATOM 773 N N . LEU A 1 102 ? 4.484 11.164 -1.927 1 88.75 102 LEU A N 1
ATOM 774 C CA . LEU A 1 102 ? 3.998 12.023 -3 1 88.75 102 LEU A CA 1
ATOM 775 C C . LEU A 1 102 ? 4.953 11.992 -4.191 1 88.75 102 LEU A C 1
ATOM 777 O O . LEU A 1 102 ? 6.16 11.82 -4.02 1 88.75 102 LEU A O 1
ATOM 781 N N . ASP A 1 103 ? 4.297 12.094 -5.375 1 82.81 10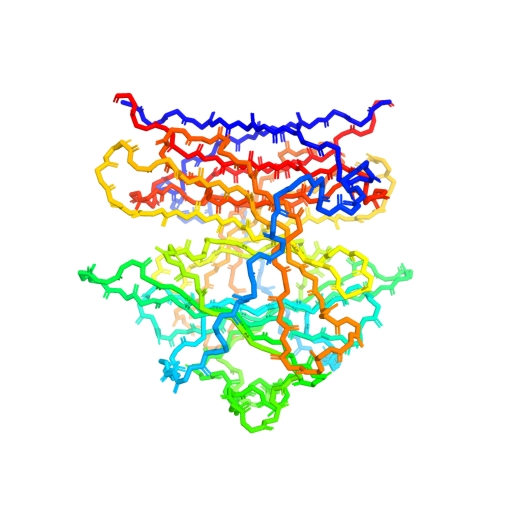3 ASP A N 1
ATOM 782 C CA . ASP A 1 103 ? 5.023 12.258 -6.629 1 82.81 103 ASP A CA 1
ATOM 783 C C . ASP A 1 103 ? 4.441 13.406 -7.457 1 82.81 103 ASP A C 1
ATOM 785 O O . ASP A 1 103 ? 3.287 13.344 -7.883 1 82.81 103 ASP A O 1
ATOM 789 N N . SER A 1 104 ? 5 14.469 -7.68 1 69.06 104 SER A N 1
ATOM 790 C CA . SER A 1 104 ? 4.48 15.648 -8.359 1 69.06 104 SER A CA 1
ATOM 791 C C . SER A 1 104 ? 4.547 15.492 -9.875 1 69.06 104 SER A C 1
ATOM 793 O O . SER A 1 104 ? 4.07 16.359 -10.609 1 69.06 104 SER A O 1
ATOM 795 N N . GLY A 1 105 ? 4.828 14.234 -10.461 1 60.66 105 GLY A N 1
ATOM 796 C CA . GLY A 1 105 ? 4.801 13.969 -11.891 1 60.66 105 GLY A CA 1
ATOM 797 C C . GLY A 1 105 ? 5.484 15.047 -12.711 1 60.66 105 GLY A C 1
ATOM 798 O O . GLY A 1 105 ? 5.629 14.914 -13.93 1 60.66 105 GLY A O 1
ATOM 799 N N . ARG A 1 106 ? 5.402 16.375 -12.188 1 51.72 106 ARG A N 1
ATOM 800 C CA . ARG A 1 106 ? 5.914 17.359 -13.141 1 51.72 106 ARG A CA 1
ATOM 801 C C . ARG A 1 106 ? 7.262 16.922 -13.703 1 51.72 106 ARG A C 1
ATOM 803 O O . ARG A 1 106 ? 7.762 15.852 -13.375 1 51.72 106 ARG A O 1
ATOM 810 N N . CYS A 1 107 ? 8.102 17.859 -14.125 1 43.62 107 CYS A N 1
ATOM 811 C CA . CYS A 1 107 ? 9.43 17.672 -14.703 1 43.62 107 CYS A CA 1
ATOM 812 C C . CYS A 1 107 ? 10.344 16.938 -13.742 1 43.62 107 CYS A C 1
ATOM 814 O O . CYS A 1 107 ? 10.07 16.859 -12.547 1 43.62 107 CYS A O 1
ATOM 816 N N . ALA A 1 108 ? 11.125 15.945 -14.359 1 43.75 108 ALA A N 1
ATOM 817 C CA . ALA A 1 108 ? 12.273 15.344 -13.68 1 43.75 108 ALA A CA 1
ATOM 818 C C . ALA A 1 108 ? 12.617 16.109 -12.398 1 43.75 108 ALA A C 1
ATOM 820 O O . ALA A 1 108 ? 13.195 15.547 -11.469 1 43.75 108 ALA A O 1
ATOM 821 N N . SER A 1 109 ? 12.148 17.359 -12.469 1 42.88 109 SER A N 1
ATOM 822 C CA . SER A 1 109 ? 12.633 18.25 -11.422 1 42.88 109 SER A CA 1
ATOM 823 C C . SER A 1 109 ? 11.648 18.328 -10.258 1 42.88 109 SER A C 1
ATOM 825 O O . SER A 1 109 ? 11.945 18.938 -9.227 1 42.88 109 SER A O 1
ATOM 827 N N . SER A 1 110 ? 10.414 18 -10.531 1 51.06 110 SER A N 1
ATOM 828 C CA . SER A 1 110 ? 9.508 18.25 -9.414 1 51.06 110 SER A CA 1
ATOM 829 C C . SER A 1 110 ? 9.547 17.109 -8.406 1 51.06 110 SER A C 1
ATOM 831 O O . SER A 1 110 ? 9.438 15.938 -8.781 1 51.06 110 SER A O 1
ATOM 833 N N . ALA A 1 111 ? 10.281 17.25 -7.371 1 58.5 111 ALA A N 1
ATOM 834 C CA . ALA A 1 111 ? 10.719 16.359 -6.301 1 58.5 111 ALA A CA 1
ATOM 835 C C . ALA A 1 111 ? 9.523 15.836 -5.508 1 58.5 111 ALA A C 1
ATOM 837 O O . ALA A 1 111 ? 8.547 16.562 -5.289 1 58.5 111 ALA A O 1
ATOM 838 N N . GLY A 1 112 ? 9.203 14.586 -5.492 1 72.12 112 GLY A N 1
ATOM 839 C CA . GLY A 1 112 ? 8.289 13.938 -4.562 1 72.12 112 GLY A CA 1
ATOM 840 C C . GLY A 1 112 ? 8.742 14.031 -3.119 1 72.12 112 GLY A C 1
ATOM 841 O O . GLY A 1 112 ? 9.828 14.547 -2.836 1 72.12 112 GLY A O 1
ATOM 842 N N . GLY A 1 113 ? 7.883 13.961 -2.219 1 85.38 113 GLY A N 1
ATOM 843 C CA . GLY A 1 113 ? 8.227 13.977 -0.806 1 85.38 113 GLY A CA 1
ATOM 844 C C . GLY A 1 113 ? 7.285 13.148 0.044 1 85.38 113 GLY A C 1
ATOM 845 O O . GLY A 1 113 ? 6.508 12.344 -0.482 1 85.38 113 GLY A O 1
ATOM 846 N N . VAL A 1 114 ? 7.668 13.219 1.259 1 90 114 VAL A N 1
ATOM 847 C CA . VAL A 1 114 ? 6.824 12.562 2.254 1 90 114 VAL A CA 1
ATOM 848 C C . VAL A 1 114 ? 6.086 13.617 3.078 1 90 114 VAL A C 1
ATOM 850 O O . VAL A 1 114 ? 6.656 14.648 3.432 1 90 114 VAL A O 1
ATOM 853 N N . GLU A 1 115 ? 4.855 13.375 3.217 1 89.25 115 GLU A N 1
ATOM 854 C CA . GLU A 1 115 ? 4 14.281 3.969 1 89.25 115 GLU A CA 1
ATOM 855 C C . GLU A 1 115 ? 3.295 13.562 5.113 1 89.25 115 GLU A C 1
ATOM 857 O O . GLU A 1 115 ? 2.771 12.461 4.926 1 89.25 115 GLU A O 1
ATOM 862 N N . MET A 1 116 ? 3.35 14.164 6.273 1 90.31 116 MET A N 1
ATOM 863 C CA . MET A 1 116 ? 2.59 13.648 7.406 1 90.31 116 MET A CA 1
ATOM 864 C C . MET A 1 116 ? 1.305 14.445 7.609 1 90.31 116 MET A C 1
ATOM 866 O O . MET A 1 116 ? 1.341 15.672 7.734 1 90.31 116 MET A O 1
ATOM 870 N N . ILE A 1 117 ? 0.179 13.711 7.602 1 89.06 117 ILE A N 1
ATOM 871 C CA . ILE A 1 117 ? -1.111 14.359 7.816 1 89.06 117 ILE A CA 1
ATOM 872 C C . ILE A 1 117 ? -1.76 13.812 9.086 1 89.06 117 ILE A C 1
ATOM 874 O O . ILE A 1 117 ? -1.512 12.664 9.469 1 89.06 117 ILE A O 1
ATOM 878 N N . GLN A 1 118 ? -2.564 14.664 9.703 1 87.94 118 GLN A N 1
ATOM 879 C CA . GLN A 1 118 ? -3.227 14.281 10.945 1 87.94 118 GLN A CA 1
ATOM 880 C C . GLN A 1 118 ? -4.648 14.828 11.008 1 87.94 118 GLN A C 1
ATOM 882 O O . GLN A 1 118 ? -4.914 15.93 10.523 1 87.94 118 GLN A O 1
ATOM 887 N N . LEU A 1 119 ? -5.531 13.977 11.609 1 86.75 119 LEU A N 1
ATOM 888 C CA . LEU A 1 119 ? -6.879 14.469 11.867 1 86.75 119 LEU A CA 1
ATOM 889 C C . LEU A 1 119 ? -6.844 15.703 12.766 1 86.75 119 LEU A C 1
ATOM 891 O O . LEU A 1 119 ? -6.168 15.695 13.797 1 86.75 119 LEU A O 1
ATOM 895 N N . ALA A 1 120 ? -7.52 16.734 12.25 1 79.94 120 ALA A N 1
ATOM 896 C CA . ALA A 1 120 ? -7.551 17.969 13.031 1 79.94 120 ALA A CA 1
ATOM 897 C C . ALA A 1 120 ? -8.398 17.797 14.289 1 79.94 120 ALA A C 1
ATOM 899 O O . ALA A 1 120 ? -9.484 17.219 14.242 1 79.94 120 ALA A O 1
ATOM 900 N N . GLN A 1 121 ? -7.863 18.016 15.422 1 72.19 121 GLN A N 1
ATOM 901 C CA . GLN A 1 121 ? -8.586 17.859 16.672 1 72.19 121 GLN A CA 1
ATOM 902 C C . GLN A 1 121 ? -9.727 18.875 16.797 1 72.19 121 GLN A C 1
ATOM 904 O O . GLN A 1 121 ? -10.797 18.547 17.297 1 72.19 121 GLN A O 1
ATOM 909 N N . GLU A 1 122 ? -9.578 20.016 16.312 1 70.31 122 GLU A N 1
ATOM 910 C CA . GLU A 1 122 ? -10.531 21.094 16.547 1 70.31 122 GLU A CA 1
ATOM 911 C C . GLU A 1 122 ? -11.5 21.234 15.383 1 70.31 122 GLU A C 1
ATOM 913 O O . GLU A 1 122 ? -12.523 21.922 15.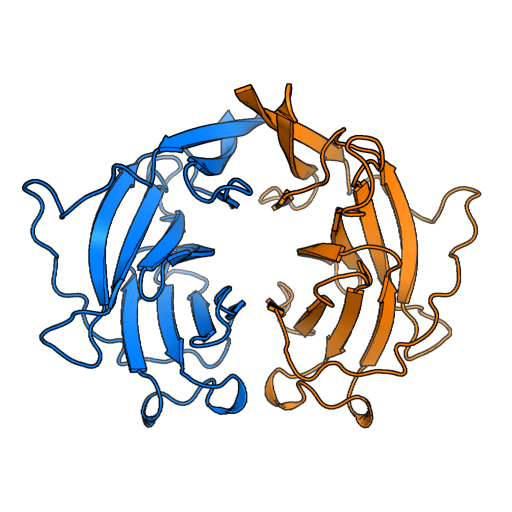5 1 70.31 122 GLU A O 1
ATOM 918 N N . GLU A 1 123 ? -11.195 20.766 14.281 1 68.19 123 GLU A N 1
ATOM 919 C CA . GLU A 1 123 ? -12.039 20.906 13.102 1 68.19 123 GLU A CA 1
ATOM 920 C C . GLU A 1 123 ? -12.305 19.547 12.453 1 68.19 123 GLU A C 1
ATOM 922 O O . GLU A 1 123 ? -11.484 19.062 11.664 1 68.19 123 GLU A O 1
ATOM 927 N N . PRO A 1 124 ? -13.477 19.094 12.812 1 66.19 124 PRO A N 1
ATOM 928 C CA . PRO A 1 124 ? -13.812 17.797 12.211 1 66.19 124 PRO A CA 1
ATOM 929 C C . PRO A 1 124 ? -13.766 17.828 10.688 1 66.19 124 PRO A C 1
ATOM 931 O O . PRO A 1 124 ? -13.883 18.891 10.078 1 66.19 124 PRO A O 1
ATOM 934 N N . HIS A 1 125 ? -13.359 16.844 9.977 1 73 125 HIS A N 1
ATOM 935 C CA . HIS A 1 125 ? -13.391 16.594 8.539 1 73 125 HIS A CA 1
ATOM 936 C C . HIS A 1 125 ? -12.172 17.188 7.848 1 73 125 HIS A C 1
ATOM 938 O O . HIS A 1 125 ? -12.125 17.266 6.621 1 73 125 HIS A O 1
ATOM 944 N N . LEU A 1 126 ? -11.312 17.734 8.766 1 78.19 126 LEU A N 1
ATOM 945 C CA . LEU A 1 126 ? -10.109 18.297 8.164 1 78.19 126 LEU A CA 1
ATOM 946 C C . LEU A 1 126 ? -8.883 17.469 8.508 1 78.19 126 LEU A C 1
ATOM 948 O O . LEU A 1 126 ? -8.82 16.875 9.594 1 78.19 126 LEU A O 1
ATOM 952 N N . LEU A 1 127 ? -8.047 17.406 7.512 1 84.81 127 LEU A N 1
ATOM 953 C CA . LEU A 1 127 ? -6.723 16.812 7.699 1 84.81 127 LEU A CA 1
ATOM 954 C C . LEU A 1 127 ? -5.637 17.875 7.605 1 84.81 127 LEU A C 1
ATOM 956 O O . LEU A 1 127 ? -5.57 18.625 6.621 1 84.81 127 LEU A O 1
ATOM 960 N N . ASP A 1 128 ? -4.84 17.984 8.594 1 81.38 128 ASP A N 1
ATOM 961 C CA . ASP A 1 128 ? -3.756 18.969 8.625 1 81.38 128 ASP A CA 1
ATOM 962 C C . ASP A 1 128 ? -2.428 18.328 8.219 1 81.38 128 ASP A C 1
ATOM 964 O O . ASP A 1 128 ? -2.146 17.188 8.586 1 81.38 128 ASP A O 1
ATOM 968 N N . THR A 1 129 ? -1.671 19.109 7.426 1 82.88 129 THR A N 1
ATOM 969 C CA . THR A 1 129 ? -0.288 18.703 7.188 1 82.88 129 THR A CA 1
ATOM 970 C C . THR A 1 129 ? 0.596 19.094 8.375 1 82.88 129 THR A C 1
ATOM 972 O O . THR A 1 129 ? 0.665 20.266 8.75 1 82.88 129 THR A O 1
ATOM 975 N N . VAL A 1 130 ? 1.273 18.141 8.93 1 80.75 130 VAL A N 1
ATOM 976 C CA . VAL A 1 130 ? 2.076 18.391 10.125 1 80.75 130 VAL A CA 1
ATOM 977 C C . VAL A 1 130 ? 3.559 18.391 9.758 1 80.75 130 VAL A C 1
ATOM 979 O O . VAL A 1 130 ? 4.375 19 10.461 1 80.75 130 VAL A O 1
ATOM 982 N N . PHE A 1 131 ? 3.881 17.797 8.648 1 82.56 131 PHE A N 1
ATOM 983 C CA . PHE A 1 131 ? 5.273 17.656 8.242 1 82.56 131 PHE A CA 1
ATOM 984 C C . PHE A 1 131 ? 5.371 17.391 6.742 1 82.56 131 PHE A C 1
ATOM 986 O O . PHE A 1 131 ? 4.535 16.688 6.176 1 82.56 131 PHE A O 1
ATOM 993 N N . TYR A 1 132 ? 6.316 18 6.086 1 84.31 132 TYR A N 1
ATOM 994 C CA . TYR A 1 132 ? 6.648 17.719 4.691 1 84.31 132 TYR A CA 1
ATOM 995 C C . TYR A 1 132 ? 8.156 17.703 4.484 1 84.31 132 TYR A C 1
ATOM 997 O O . TYR A 1 132 ? 8.875 18.531 5.035 1 84.31 132 TYR A O 1
ATOM 1005 N N . LYS A 1 133 ? 8.617 16.75 3.834 1 83 133 LYS A N 1
ATOM 1006 C CA . LYS A 1 133 ? 10.031 16.656 3.494 1 83 133 LYS A CA 1
ATOM 1007 C C . LYS A 1 133 ? 10.227 16.203 2.047 1 83 133 LYS A C 1
ATOM 1009 O O . LYS A 1 133 ? 9.672 15.188 1.63 1 83 133 LYS A O 1
ATOM 1014 N N . ARG A 1 134 ? 10.977 17 1.314 1 80.31 134 ARG A N 1
ATOM 1015 C CA . ARG A 1 134 ? 11.406 16.562 -0.01 1 80.31 134 ARG A CA 1
ATOM 1016 C C . ARG A 1 134 ? 12.523 15.531 0.089 1 80.31 134 ARG A C 1
ATOM 1018 O O . ARG A 1 134 ? 13.492 15.727 0.831 1 80.31 134 ARG A O 1
ATOM 1025 N N . ASP A 1 135 ? 12.328 14.312 -0.322 1 68.06 135 ASP A N 1
ATOM 1026 C CA . ASP A 1 135 ? 13.227 13.195 -0.013 1 68.06 135 ASP A CA 1
ATOM 1027 C C . ASP A 1 135 ? 13.875 12.648 -1.281 1 68.06 135 ASP A C 1
ATOM 1029 O O . ASP A 1 135 ? 15.016 12.172 -1.244 1 68.06 135 ASP A O 1
ATOM 1033 N N . HIS A 1 136 ? 13.211 12.594 -2.404 1 72.94 136 HIS A N 1
ATOM 1034 C CA . HIS A 1 136 ? 13.719 11.945 -3.609 1 72.94 136 HIS A CA 1
ATOM 1035 C C . HIS A 1 136 ? 13.648 12.883 -4.809 1 72.94 136 HIS A C 1
ATOM 1037 O O . HIS A 1 136 ? 12.82 13.797 -4.84 1 72.94 136 HIS A O 1
ATOM 1043 N N . ASP A 1 137 ? 14.609 12.789 -5.703 1 70.88 137 ASP A N 1
ATOM 1044 C CA . ASP A 1 137 ? 14.648 13.625 -6.898 1 70.88 137 ASP A CA 1
ATOM 1045 C C . ASP A 1 137 ? 13.508 13.281 -7.848 1 70.88 137 ASP A C 1
ATOM 1047 O O . ASP A 1 137 ? 13.062 14.133 -8.625 1 70.88 137 ASP A O 1
ATOM 1051 N N . SER A 1 138 ? 13.133 11.969 -7.992 1 70.25 138 SER A N 1
ATOM 1052 C CA . SER A 1 138 ? 12.125 11.531 -8.961 1 70.25 138 SER A CA 1
ATOM 1053 C C . SER A 1 138 ? 10.844 11.078 -8.266 1 70.25 138 SER A C 1
ATOM 1055 O O . SER A 1 138 ? 10.016 10.398 -8.867 1 70.25 138 SER A O 1
ATOM 1057 N N . GLY A 1 139 ? 10.461 11.461 -7.145 1 80.81 139 GLY A N 1
ATOM 1058 C CA . GLY A 1 139 ? 9.234 11.172 -6.426 1 80.81 139 GLY A CA 1
ATOM 1059 C C . GLY A 1 139 ? 9.32 9.922 -5.57 1 80.81 139 GLY A C 1
ATOM 1060 O O . GLY A 1 139 ? 10.109 9.023 -5.863 1 80.81 139 GLY A O 1
ATOM 1061 N N . VAL A 1 140 ? 8.57 9.844 -4.535 1 88.19 140 VAL A N 1
ATOM 1062 C CA . VAL A 1 140 ? 8.461 8.688 -3.648 1 88.19 140 VAL A CA 1
ATOM 1063 C C . VAL A 1 140 ? 7.617 7.602 -4.312 1 88.19 140 VAL A C 1
ATOM 1065 O O . VAL A 1 140 ? 6.598 7.895 -4.945 1 88.19 140 VAL A O 1
ATOM 1068 N N . THR A 1 141 ? 8.07 6.383 -4.227 1 88.75 141 THR A N 1
ATOM 1069 C CA . THR A 1 141 ? 7.324 5.285 -4.836 1 88.75 141 THR A CA 1
ATOM 1070 C C . THR A 1 141 ? 6.699 4.395 -3.764 1 88.75 141 THR A C 1
ATOM 1072 O O . THR A 1 141 ? 5.668 3.762 -3.998 1 88.75 141 THR A O 1
ATOM 1075 N N . SER A 1 142 ? 7.32 4.312 -2.627 1 92 142 SER A N 1
ATOM 1076 C CA . SER A 1 142 ? 6.773 3.482 -1.561 1 92 142 SER A CA 1
ATOM 1077 C C . SER A 1 142 ? 7.246 3.957 -0.191 1 92 142 SER A C 1
ATOM 1079 O O . SER A 1 142 ? 8.242 4.672 -0.086 1 92 142 SER A O 1
ATOM 1081 N N . LEU A 1 143 ? 6.531 3.576 0.816 1 93.69 143 LEU A N 1
ATOM 1082 C CA . LEU A 1 143 ? 6.824 3.869 2.215 1 93.69 143 LEU A CA 1
ATOM 1083 C C . LEU A 1 143 ? 6.832 2.592 3.047 1 93.69 143 LEU A C 1
ATOM 1085 O O . LEU A 1 143 ? 6.051 1.671 2.787 1 93.69 143 LEU A O 1
ATOM 1089 N N . ALA A 1 144 ? 7.734 2.582 4.016 1 91.31 144 ALA A N 1
ATOM 1090 C CA . ALA A 1 144 ? 7.793 1.436 4.918 1 91.31 144 ALA A CA 1
ATOM 1091 C C . ALA A 1 144 ? 8.016 1.886 6.359 1 91.31 144 ALA A C 1
ATOM 1093 O O . ALA A 1 144 ? 9.031 2.508 6.676 1 91.31 144 ALA A O 1
ATOM 1094 N N . LEU A 1 145 ? 7.078 1.507 7.148 1 89.81 145 LEU A N 1
ATOM 1095 C CA . LEU A 1 145 ? 7.215 1.805 8.57 1 89.81 145 LEU A CA 1
ATOM 1096 C C . LEU A 1 145 ? 7.949 0.681 9.297 1 89.81 145 LEU A C 1
ATOM 1098 O O . LEU A 1 145 ? 7.695 -0.498 9.039 1 89.81 145 LEU A O 1
ATOM 1102 N N . SER A 1 146 ? 8.828 1.111 10.195 1 87.62 146 SER A N 1
ATOM 1103 C CA . SER A 1 146 ? 9.492 0.104 11.016 1 87.62 146 SER A CA 1
ATOM 1104 C C . SER A 1 146 ? 8.508 -0.572 11.969 1 87.62 146 SER A C 1
ATOM 1106 O O . SER A 1 146 ? 7.473 0.003 12.312 1 87.62 146 SER A O 1
ATOM 1108 N N . PRO A 1 147 ? 8.852 -1.833 12.344 1 80 147 PRO A N 1
ATOM 1109 C CA . PRO A 1 147 ? 7.926 -2.566 13.211 1 80 147 PRO A CA 1
ATOM 1110 C C . PRO A 1 147 ? 7.637 -1.834 14.516 1 80 147 PRO A C 1
ATOM 1112 O O . PRO A 1 147 ? 6.535 -1.941 15.062 1 80 147 PRO A O 1
ATOM 1115 N N . ASP A 1 148 ? 8.562 -1.112 15.008 1 81.56 148 ASP A N 1
ATOM 1116 C CA . ASP A 1 148 ? 8.359 -0.395 16.266 1 81.56 148 ASP A CA 1
ATOM 1117 C C . ASP A 1 148 ? 7.648 0.935 16.031 1 81.56 148 ASP A C 1
ATOM 1119 O O . ASP A 1 148 ? 7.32 1.649 16.969 1 81.56 148 ASP A O 1
ATOM 1123 N N . GLY A 1 149 ? 7.461 1.297 14.75 1 85.12 149 GLY A N 1
ATOM 1124 C CA . GLY A 1 149 ? 6.715 2.494 14.398 1 85.12 149 GLY A CA 1
ATOM 1125 C C . GLY A 1 149 ? 7.531 3.768 14.539 1 85.12 149 GLY A C 1
ATOM 1126 O O . GLY A 1 149 ? 6.996 4.871 14.414 1 85.12 149 GLY A O 1
ATOM 1127 N N . LYS A 1 150 ? 8.773 3.756 14.742 1 86.94 150 LYS A N 1
ATOM 1128 C CA . LYS A 1 150 ? 9.594 4.934 15.016 1 86.94 150 LYS A CA 1
ATOM 1129 C C . LYS A 1 150 ? 10.211 5.488 13.734 1 86.94 150 LYS A C 1
ATOM 1131 O O . LYS A 1 150 ? 10.469 6.688 13.633 1 86.94 150 LYS A O 1
ATOM 1136 N N . TRP A 1 151 ? 10.43 4.586 12.789 1 89.75 151 TRP A N 1
ATOM 1137 C CA . TRP A 1 151 ? 11.148 4.965 11.578 1 89.75 151 TRP A CA 1
ATOM 1138 C C . TRP A 1 151 ? 10.289 4.738 10.344 1 89.75 151 TRP A C 1
ATOM 1140 O O . TRP A 1 151 ? 9.578 3.738 10.25 1 89.75 151 TRP A O 1
ATOM 1150 N N . LEU A 1 152 ? 10.375 5.66 9.445 1 91.81 152 LEU A N 1
ATOM 1151 C CA . LEU A 1 152 ? 9.75 5.527 8.141 1 91.81 152 LEU A CA 1
ATOM 1152 C C . LEU A 1 152 ? 10.789 5.555 7.031 1 91.81 152 LEU A C 1
ATOM 1154 O O . LEU A 1 152 ? 11.594 6.488 6.949 1 91.81 152 LEU A O 1
ATOM 1158 N N . ALA A 1 153 ? 10.82 4.57 6.266 1 92.31 153 ALA A N 1
ATOM 1159 C CA . ALA A 1 153 ? 11.664 4.562 5.074 1 92.31 153 ALA A CA 1
ATOM 1160 C C . ALA A 1 153 ? 10.859 4.93 3.83 1 92.31 153 ALA A C 1
ATOM 1162 O O . ALA A 1 153 ? 9.727 4.477 3.658 1 92.31 153 ALA A O 1
ATOM 1163 N N . SER A 1 154 ? 11.336 5.801 3.039 1 92 154 SER A N 1
ATOM 1164 C CA . SER A 1 154 ? 10.773 6.125 1.73 1 92 154 SER A CA 1
ATOM 1165 C C . SER A 1 154 ? 11.703 5.684 0.605 1 92 154 SER A C 1
ATOM 1167 O O . SER A 1 154 ? 12.93 5.695 0.764 1 92 154 SER A O 1
ATOM 1169 N N . THR A 1 155 ? 11.062 5.23 -0.419 1 90.25 155 THR A N 1
ATOM 1170 C CA . THR A 1 155 ? 11.836 4.805 -1.577 1 90.25 155 THR A CA 1
ATOM 1171 C C . THR A 1 155 ? 11.391 5.547 -2.832 1 90.25 155 THR A C 1
ATOM 1173 O O . THR A 1 155 ? 10.266 6.055 -2.895 1 90.25 155 THR A O 1
ATOM 1176 N N . GLY A 1 156 ? 12.32 5.648 -3.764 1 88.31 156 GLY A N 1
ATOM 1177 C CA . GLY A 1 156 ? 12.055 6.258 -5.059 1 88.31 156 GLY A CA 1
ATOM 1178 C C . GLY A 1 156 ? 12.977 5.77 -6.152 1 88.31 156 GLY A C 1
ATOM 1179 O O . GLY A 1 156 ? 14.047 5.219 -5.871 1 88.31 156 GLY A O 1
ATOM 1180 N N . TRP A 1 157 ? 12.461 5.805 -7.379 1 81.62 157 TRP A N 1
ATOM 1181 C CA . TRP A 1 157 ? 13.266 5.469 -8.547 1 81.62 157 TRP A CA 1
ATOM 1182 C C . TRP A 1 157 ? 13.828 6.727 -9.195 1 81.62 157 TRP A C 1
ATOM 1184 O O . TRP A 1 157 ? 13.086 7.668 -9.492 1 81.62 157 TRP A O 1
ATOM 1194 N N . ASP A 1 158 ? 15.125 6.969 -9.031 1 72.56 158 ASP A N 1
ATOM 1195 C CA . ASP A 1 158 ? 15.766 8.117 -9.672 1 72.56 158 ASP A CA 1
ATOM 1196 C C . ASP A 1 158 ? 16.234 7.766 -11.086 1 72.56 158 ASP A C 1
ATOM 1198 O O . ASP A 1 158 ? 16.828 6.707 -11.305 1 72.56 158 ASP A O 1
ATOM 1202 N N . TYR A 1 159 ? 15.695 8.406 -12.016 1 61.03 159 TYR A N 1
ATOM 1203 C CA . TYR A 1 159 ? 16.156 8.211 -13.391 1 61.03 159 TYR A CA 1
ATOM 1204 C C . TYR A 1 159 ? 17.438 8.984 -13.648 1 61.03 159 TYR A C 1
ATOM 1206 O O . TYR A 1 159 ? 17.547 10.164 -13.305 1 61.03 159 TYR A O 1
ATOM 1214 N N . ALA A 1 160 ? 18.609 8.398 -13.5 1 49.44 160 ALA A N 1
ATOM 1215 C CA . ALA A 1 160 ? 19.781 9.117 -13.992 1 49.44 160 ALA A CA 1
ATOM 1216 C C . ALA A 1 160 ? 19.797 9.148 -15.516 1 49.44 160 ALA A C 1
ATOM 1218 O O . ALA A 1 160 ? 19.281 8.242 -16.172 1 49.44 160 ALA A O 1
ATOM 1219 N N . MET B 1 1 ? 20.078 -2.75 16.312 1 57.06 1 MET B N 1
ATOM 1220 C CA . MET B 1 1 ? 19.75 -1.579 15.5 1 57.06 1 MET B CA 1
ATOM 1221 C C . MET B 1 1 ? 19 -1.981 14.234 1 57.06 1 MET B C 1
ATOM 1223 O O . MET B 1 1 ? 19.281 -3.029 13.648 1 57.06 1 MET B O 1
ATOM 1227 N N . CYS B 1 2 ? 17.906 -1.419 14.055 1 64.75 2 CYS B N 1
ATOM 1228 C CA . CYS B 1 2 ? 17.094 -1.75 12.883 1 64.75 2 CYS B CA 1
ATOM 1229 C C . CYS B 1 2 ? 17.672 -1.106 11.625 1 64.75 2 CYS B C 1
ATOM 1231 O O . CYS B 1 2 ? 17.922 0.103 11.594 1 64.75 2 CYS B O 1
ATOM 1233 N N . ARG B 1 3 ? 18.328 -2.016 10.781 1 78.12 3 ARG B N 1
ATOM 1234 C CA . ARG B 1 3 ? 18.844 -1.535 9.508 1 78.12 3 ARG B CA 1
ATOM 1235 C C . ARG B 1 3 ? 17.812 -1.735 8.391 1 78.12 3 ARG B C 1
ATOM 1237 O O . ARG B 1 3 ? 17.219 -2.807 8.273 1 78.12 3 ARG B O 1
ATOM 1244 N N . PHE B 1 4 ? 17.641 -0.633 7.695 1 84.56 4 PHE B N 1
ATOM 1245 C CA . PHE B 1 4 ? 16.766 -0.691 6.531 1 84.56 4 PHE B CA 1
ATOM 1246 C C . PHE B 1 4 ? 17.531 -1.173 5.305 1 84.56 4 PHE B C 1
ATOM 1248 O O . PHE B 1 4 ? 18.609 -0.664 5 1 84.56 4 PHE B O 1
ATOM 1255 N N . ALA B 1 5 ? 17 -2.273 4.695 1 86.12 5 ALA B N 1
ATOM 1256 C CA . ALA B 1 5 ? 17.641 -2.85 3.516 1 86.12 5 ALA B CA 1
ATOM 1257 C C . ALA B 1 5 ? 16.656 -2.93 2.344 1 86.12 5 ALA B C 1
ATOM 1259 O O . ALA B 1 5 ? 15.445 -2.955 2.541 1 86.12 5 ALA B O 1
ATOM 1260 N N . SER B 1 6 ? 17.219 -2.85 1.115 1 87.44 6 SER B N 1
ATOM 1261 C CA . SER B 1 6 ? 16.391 -2.982 -0.081 1 87.44 6 SER B CA 1
ATOM 1262 C C . SER B 1 6 ? 17.031 -3.951 -1.079 1 87.44 6 SER B C 1
ATOM 1264 O O . SER B 1 6 ? 18.234 -4.184 -1.05 1 87.44 6 SER B O 1
ATOM 1266 N N . SER B 1 7 ? 16.266 -4.633 -1.81 1 88.44 7 SER B N 1
ATOM 1267 C CA . SER B 1 7 ? 16.656 -5.516 -2.902 1 88.44 7 SER B CA 1
ATOM 1268 C C . SER B 1 7 ? 15.836 -5.238 -4.16 1 88.44 7 SER B C 1
ATOM 1270 O O . SER B 1 7 ? 14.672 -4.844 -4.074 1 88.44 7 SER B O 1
ATOM 1272 N N . VAL B 1 8 ? 16.453 -5.375 -5.309 1 89.81 8 VAL B N 1
ATOM 1273 C CA . VAL B 1 8 ? 15.766 -5.109 -6.57 1 89.81 8 VAL B CA 1
ATOM 1274 C C . VAL B 1 8 ? 15.742 -6.375 -7.422 1 89.81 8 VAL B C 1
ATOM 1276 O O . VAL B 1 8 ? 16.75 -7.078 -7.523 1 89.81 8 VAL B O 1
ATOM 1279 N N . LEU B 1 9 ? 14.648 -6.633 -7.973 1 88.69 9 LEU B N 1
ATOM 1280 C CA . LEU B 1 9 ? 14.43 -7.809 -8.812 1 88.69 9 LEU B CA 1
ATOM 1281 C C . LEU B 1 9 ? 13.883 -7.406 -10.18 1 88.69 9 LEU B C 1
ATOM 1283 O O . LEU B 1 9 ? 13.016 -6.531 -10.266 1 88.69 9 LEU B O 1
ATOM 1287 N N . ASP B 1 10 ? 14.391 -8.047 -11.211 1 88.81 10 ASP B N 1
ATOM 1288 C CA . ASP B 1 10 ? 13.812 -7.875 -12.539 1 88.81 10 ASP B CA 1
ATOM 1289 C C . ASP B 1 10 ? 12.555 -8.727 -12.703 1 88.81 10 ASP B C 1
ATOM 1291 O O . ASP B 1 10 ? 12.633 -9.953 -12.766 1 88.81 10 ASP B O 1
ATOM 1295 N N . VAL B 1 11 ? 11.422 -8.07 -12.781 1 87 11 VAL B N 1
ATOM 1296 C CA . VAL B 1 11 ? 10.172 -8.812 -12.805 1 87 11 VAL B CA 1
ATOM 1297 C C . VAL B 1 11 ? 9.766 -9.102 -14.25 1 87 11 VAL B C 1
ATOM 1299 O O . VAL B 1 11 ? 8.867 -9.906 -14.5 1 87 11 VAL B O 1
ATOM 1302 N N . SER B 1 12 ? 10.305 -8.375 -15.18 1 79.81 12 SER B N 1
ATOM 1303 C CA . SER B 1 12 ? 9.984 -8.625 -16.578 1 79.81 12 SER B CA 1
ATOM 1304 C C . SER B 1 12 ? 10.5 -9.992 -17.031 1 79.81 12 SER B C 1
ATOM 1306 O O . SER B 1 12 ? 9.992 -10.562 -18 1 79.81 12 SER B O 1
ATOM 1308 N N . SER B 1 13 ? 11.477 -10.43 -16.312 1 73.88 13 SER B N 1
ATOM 1309 C CA . SER B 1 13 ? 12.094 -11.695 -16.688 1 73.88 13 SER B CA 1
ATOM 1310 C C . SER B 1 13 ? 11.375 -12.875 -16.031 1 73.88 13 SER B C 1
ATOM 1312 O O . SER B 1 13 ? 11.617 -14.031 -16.391 1 73.88 13 SER B O 1
ATOM 1314 N N . VAL B 1 14 ? 10.695 -12.469 -14.969 1 66.62 14 VAL B N 1
ATOM 1315 C CA . VAL B 1 14 ? 10.023 -13.562 -14.273 1 66.62 14 VAL B CA 1
ATOM 1316 C C . VAL B 1 14 ? 8.938 -14.156 -15.164 1 66.62 14 VAL B C 1
ATOM 1318 O O . VAL B 1 14 ? 7.945 -13.5 -15.469 1 66.62 14 VAL B O 1
ATOM 1321 N N . GLN B 1 15 ? 9.281 -14.883 -16.219 1 60.19 15 GLN B N 1
ATOM 1322 C CA . GLN B 1 15 ? 8.328 -15.586 -17.078 1 60.19 15 GLN B CA 1
ATOM 1323 C C . GLN B 1 15 ? 7.523 -16.609 -16.266 1 60.19 15 GLN B C 1
ATOM 1325 O O . GLN B 1 15 ? 7.695 -16.719 -15.055 1 60.19 15 GLN B O 1
ATOM 1330 N N . ARG B 1 16 ? 7.344 -17.75 -16.922 1 54.19 16 ARG B N 1
ATOM 1331 C CA . ARG B 1 16 ? 6.605 -18.875 -16.359 1 54.19 16 ARG B CA 1
ATOM 1332 C C . ARG B 1 16 ? 7.363 -19.516 -15.211 1 54.19 16 ARG B C 1
ATOM 1334 O O . ARG B 1 16 ? 8.594 -19.5 -15.18 1 54.19 16 ARG B O 1
ATOM 1341 N N . PRO B 1 17 ? 6.551 -19.875 -14.125 1 49.06 17 PRO B N 1
ATOM 1342 C CA . PRO B 1 17 ? 7.156 -20.688 -13.062 1 49.06 17 PRO B CA 1
ATOM 1343 C C . PRO B 1 17 ? 8.312 -21.547 -13.562 1 49.06 17 PRO B C 1
ATOM 1345 O O . PRO B 1 17 ? 8.188 -22.234 -14.578 1 49.06 17 PRO B O 1
ATOM 1348 N N . GLN B 1 18 ? 9.578 -21.031 -13.586 1 43.97 18 GLN B N 1
ATOM 1349 C CA . GLN B 1 18 ? 10.422 -22.203 -13.789 1 43.97 18 GLN B CA 1
ATOM 1350 C C . GLN B 1 18 ? 9.758 -23.469 -13.234 1 43.97 18 GLN B C 1
ATOM 1352 O O . GLN B 1 18 ? 8.688 -23.391 -12.633 1 43.97 18 GLN B O 1
ATOM 1357 N N . ASN B 1 19 ? 10.742 -24.609 -12.922 1 41.88 19 ASN B N 1
ATOM 1358 C CA . ASN B 1 19 ? 10.43 -25.938 -12.391 1 41.88 19 ASN B CA 1
ATOM 1359 C C . ASN B 1 19 ? 9.484 -25.859 -11.195 1 41.88 19 ASN B C 1
ATOM 1361 O O . ASN B 1 19 ? 9.211 -26.875 -10.547 1 41.88 19 ASN B O 1
ATOM 1365 N N . GLN B 1 20 ? 9.359 -24.766 -10.617 1 44.41 20 GLN B N 1
ATOM 1366 C CA . GLN B 1 20 ? 8.641 -24.906 -9.352 1 44.41 20 GLN B CA 1
ATOM 1367 C C . GLN B 1 20 ? 7.133 -24.891 -9.578 1 44.41 20 GLN B C 1
ATOM 1369 O O . GLN B 1 20 ? 6.629 -24.141 -10.414 1 44.41 20 GLN B O 1
ATOM 1374 N N . LEU B 1 21 ? 6.484 -25.922 -9.367 1 43.44 21 LEU B N 1
ATOM 1375 C CA . LEU B 1 21 ? 5.066 -26.266 -9.344 1 43.44 21 LEU B CA 1
ATOM 1376 C C . LEU B 1 21 ? 4.227 -25.062 -8.914 1 43.44 21 LEU B C 1
ATOM 1378 O O . LEU B 1 21 ? 4.477 -24.469 -7.859 1 43.44 21 LEU B O 1
ATOM 1382 N N . ALA B 1 22 ? 3.793 -24.328 -9.961 1 51.75 22 ALA B N 1
ATOM 1383 C CA . ALA B 1 22 ? 2.648 -23.5 -9.586 1 51.75 22 ALA B CA 1
ATOM 1384 C C . ALA B 1 22 ? 1.867 -24.141 -8.438 1 51.75 22 ALA B C 1
ATOM 1386 O O . ALA B 1 22 ? 1.412 -25.281 -8.555 1 51.75 22 ALA B O 1
ATOM 1387 N N . MET B 1 23 ? 2.301 -24.062 -7.223 1 51.97 23 MET B N 1
ATOM 1388 C CA . MET B 1 23 ? 1.463 -24.625 -6.172 1 51.97 23 MET B CA 1
ATOM 1389 C C . MET B 1 23 ? 0.074 -24 -6.184 1 51.97 23 MET B C 1
ATOM 1391 O O . MET B 1 23 ? -0.058 -22.781 -6.199 1 51.97 23 MET B O 1
ATOM 1395 N N . ALA B 1 24 ? -0.787 -24.859 -6.734 1 52.75 24 ALA B N 1
ATOM 1396 C CA . ALA B 1 24 ? -2.199 -24.5 -6.684 1 52.75 24 ALA B CA 1
ATOM 1397 C C . ALA B 1 24 ? -2.557 -23.891 -5.328 1 52.75 24 ALA B C 1
ATOM 1399 O O . ALA B 1 24 ? -2.188 -24.422 -4.281 1 52.75 24 ALA B O 1
ATOM 1400 N N . SER B 1 25 ? -2.791 -22.625 -5.34 1 60.06 25 SER B N 1
ATOM 1401 C CA . SER B 1 25 ? -3.172 -21.953 -4.105 1 60.06 25 SER B CA 1
ATOM 1402 C C . SER B 1 25 ? -4.543 -22.406 -3.621 1 60.06 25 SER B C 1
ATOM 1404 O O . SER B 1 25 ? -5.367 -22.859 -4.418 1 60.06 25 SER B O 1
ATOM 1406 N N . VAL B 1 26 ? -4.605 -22.781 -2.391 1 62.5 26 VAL B N 1
ATOM 1407 C CA . VAL B 1 26 ? -5.863 -23.109 -1.73 1 62.5 26 VAL B CA 1
ATOM 1408 C C . VAL B 1 26 ? -6.723 -21.844 -1.613 1 62.5 26 VAL B C 1
ATOM 1410 O O . VAL B 1 26 ? -6.293 -20.844 -1.037 1 62.5 26 VAL B O 1
ATOM 1413 N N . PRO B 1 27 ? -7.84 -21.969 -2.439 1 67.31 27 PRO B N 1
ATOM 1414 C CA . PRO B 1 27 ? -8.719 -20.812 -2.312 1 67.31 27 PRO B CA 1
ATOM 1415 C C . PRO B 1 27 ? -9.062 -20.484 -0.861 1 67.31 27 PRO B C 1
ATOM 1417 O O . PRO B 1 27 ? -9.148 -21.391 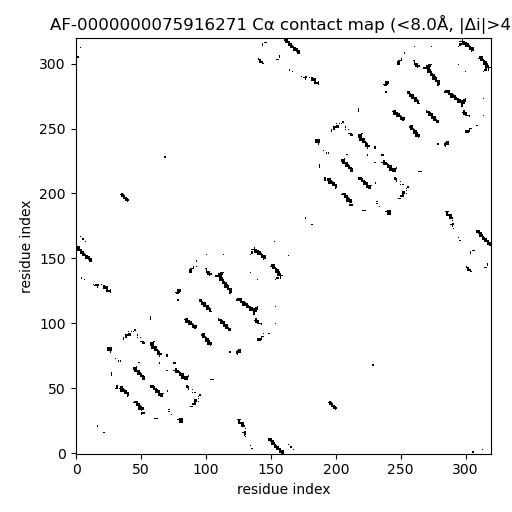-0.025 1 67.31 27 PRO B O 1
ATOM 1420 N N . CYS B 1 28 ? -9.094 -19.266 -0.616 1 69.62 28 CYS B N 1
ATOM 1421 C CA . CYS B 1 28 ? -9.438 -18.797 0.721 1 69.62 28 CYS B CA 1
ATOM 1422 C C . CYS B 1 28 ? -10.859 -19.219 1.097 1 69.62 28 CYS B C 1
ATOM 1424 O O . CYS B 1 28 ? -11.789 -19.047 0.309 1 69.62 28 CYS B O 1
ATOM 1426 N N . ASP B 1 29 ? -10.945 -19.984 2.238 1 64.19 29 ASP B N 1
ATOM 1427 C CA . ASP B 1 29 ? -12.273 -20.375 2.713 1 64.19 29 ASP B CA 1
ATOM 1428 C C . ASP B 1 29 ? -12.711 -19.516 3.893 1 64.19 29 ASP B C 1
ATOM 1430 O O . ASP B 1 29 ? -13.875 -19.562 4.305 1 64.19 29 ASP B O 1
ATOM 1434 N N . THR B 1 30 ? -11.711 -18.922 4.559 1 59 30 THR B N 1
ATOM 1435 C CA . THR B 1 30 ? -12.094 -18.188 5.758 1 59 30 THR B CA 1
ATOM 1436 C C . THR B 1 30 ? -11.797 -16.703 5.598 1 59 30 THR B C 1
ATOM 1438 O O . THR B 1 30 ? -10.891 -16.312 4.855 1 59 30 THR B O 1
ATOM 1441 N N . PHE B 1 31 ? -12.883 -15.852 5.746 1 57.78 31 PHE B N 1
ATOM 1442 C CA . PHE B 1 31 ? -12.703 -14.406 5.613 1 57.78 31 PHE B CA 1
ATOM 1443 C C . PHE B 1 31 ? -12.586 -13.75 6.984 1 57.78 31 PHE B C 1
ATOM 1445 O O . PHE B 1 31 ? -13.477 -13.891 7.824 1 57.78 31 PHE B O 1
ATOM 1452 N N . HIS B 1 32 ? -11.352 -13.523 7.34 1 62 32 HIS B N 1
ATOM 1453 C CA . HIS B 1 32 ? -11.375 -12.508 8.383 1 62 32 HIS B CA 1
ATOM 1454 C C . HIS B 1 32 ? -11.914 -11.188 7.855 1 62 32 HIS B C 1
ATOM 1456 O O . HIS B 1 32 ? -11.695 -10.844 6.688 1 62 32 HIS B O 1
ATOM 1462 N N . ARG B 1 33 ? -12.836 -10.625 8.516 1 61.72 33 ARG B N 1
ATOM 1463 C CA . ARG B 1 33 ? -13.625 -9.469 8.094 1 61.72 33 ARG B CA 1
ATOM 1464 C C . ARG B 1 33 ? -12.727 -8.258 7.875 1 61.72 33 ARG B C 1
ATOM 1466 O O . ARG B 1 33 ? -13.078 -7.352 7.113 1 61.72 33 ARG B O 1
ATOM 1473 N N . ASN B 1 34 ? -11.586 -8.336 8.445 1 78.5 34 ASN B N 1
ATOM 1474 C CA . ASN B 1 34 ? -10.859 -7.078 8.336 1 78.5 34 ASN B CA 1
ATOM 1475 C C . ASN B 1 34 ? -9.859 -7.109 7.176 1 78.5 34 ASN B C 1
ATOM 1477 O O . ASN B 1 34 ? -9.023 -8.008 7.098 1 78.5 34 ASN B O 1
ATOM 1481 N N . ILE B 1 35 ? -10.102 -6.25 6.102 1 88.56 35 ILE B N 1
ATOM 1482 C CA . ILE B 1 35 ? -9.18 -6.055 4.988 1 88.56 35 ILE B CA 1
ATOM 1483 C C . ILE B 1 35 ? -8.117 -5.027 5.371 1 88.56 35 ILE B C 1
ATOM 1485 O O . ILE B 1 35 ? -8.438 -3.92 5.805 1 88.56 35 ILE B O 1
ATOM 1489 N N . ASP B 1 36 ? -6.938 -5.477 5.207 1 90.44 36 ASP B N 1
ATOM 1490 C CA . ASP B 1 36 ? -5.832 -4.645 5.668 1 90.44 36 ASP B CA 1
ATOM 1491 C C . ASP B 1 36 ? -5.359 -3.695 4.57 1 90.44 36 ASP B C 1
ATOM 1493 O O . ASP B 1 36 ? -4.945 -2.568 4.852 1 90.44 36 ASP B O 1
ATOM 1497 N N . ASP B 1 37 ? -5.371 -4.148 3.395 1 93.56 37 ASP B N 1
ATOM 1498 C CA . ASP B 1 37 ? -4.824 -3.416 2.258 1 93.56 37 ASP B CA 1
ATOM 1499 C C . ASP B 1 37 ? -5.598 -3.727 0.979 1 93.56 37 ASP B C 1
ATOM 1501 O O . ASP B 1 37 ? -5.941 -4.883 0.721 1 93.56 37 ASP B O 1
ATOM 1505 N N . ILE B 1 38 ? -5.895 -2.688 0.226 1 94.94 38 ILE B N 1
ATOM 1506 C CA . ILE B 1 38 ? -6.559 -2.82 -1.065 1 94.94 38 ILE B CA 1
ATOM 1507 C C . ILE B 1 38 ? -5.836 -1.974 -2.109 1 94.94 38 ILE B C 1
ATOM 1509 O O . ILE B 1 38 ? -5.539 -0.801 -1.868 1 94.94 38 ILE B O 1
ATOM 1513 N N . LYS B 1 39 ? -5.562 -2.559 -3.254 1 95.06 39 LYS B N 1
ATOM 1514 C CA . LYS B 1 39 ? -4.941 -1.828 -4.355 1 95.06 39 LYS B CA 1
ATOM 1515 C C . LYS B 1 39 ? -5.637 -2.133 -5.68 1 95.06 39 LYS B C 1
ATOM 1517 O O . LYS B 1 39 ? -5.98 -3.283 -5.953 1 95.06 39 LYS B O 1
ATOM 1522 N N . ARG B 1 40 ? -5.785 -1.078 -6.426 1 92.31 40 ARG B N 1
ATOM 1523 C CA . ARG B 1 40 ? -6.352 -1.236 -7.762 1 92.31 40 ARG B CA 1
ATOM 1524 C C . ARG B 1 40 ? -5.258 -1.447 -8.797 1 92.31 40 ARG B C 1
ATOM 1526 O O . ARG B 1 40 ? -4.199 -0.819 -8.727 1 92.31 40 ARG B O 1
ATOM 1533 N N . SER B 1 41 ? -5.582 -2.279 -9.695 1 90.75 41 SER B N 1
ATOM 1534 C CA . SER B 1 41 ? -4.633 -2.477 -10.789 1 90.75 41 SER B CA 1
ATOM 1535 C C . SER B 1 41 ? -4.547 -1.237 -11.672 1 90.75 41 SER B C 1
ATOM 1537 O O . SER B 1 41 ? -5.469 -0.421 -11.695 1 90.75 41 SER B O 1
ATOM 1539 N N . LYS B 1 42 ? -3.467 -1.123 -12.391 1 79.94 42 LYS B N 1
ATOM 1540 C CA . LYS B 1 42 ? -3.197 0.067 -13.195 1 79.94 42 LYS B CA 1
ATOM 1541 C C . LYS B 1 42 ? -4.211 0.205 -14.328 1 79.94 42 LYS B C 1
ATOM 1543 O O . LYS B 1 42 ? -4.547 1.32 -14.734 1 79.94 42 LYS B O 1
ATOM 1548 N N . ASP B 1 43 ? -4.648 -0.882 -14.82 1 84.12 43 ASP B N 1
ATOM 1549 C CA . ASP B 1 43 ? -5.609 -0.826 -15.922 1 84.12 43 ASP B CA 1
ATOM 1550 C C . ASP B 1 43 ? -7.039 -0.72 -15.398 1 84.12 43 ASP B C 1
ATOM 1552 O O . ASP B 1 43 ? -7.996 -0.792 -16.172 1 84.12 43 ASP B O 1
ATOM 1556 N N . ASP B 1 44 ? -7.203 -0.694 -14.141 1 86.69 44 ASP B N 1
ATOM 1557 C CA . ASP B 1 44 ? -8.461 -0.47 -13.438 1 86.69 44 ASP B CA 1
ATOM 1558 C C . ASP B 1 44 ? -9.398 -1.664 -13.609 1 86.69 44 ASP B C 1
ATOM 1560 O O . ASP B 1 44 ? -10.609 -1.552 -13.367 1 86.69 44 ASP B O 1
ATOM 1564 N N . SER B 1 45 ? -8.859 -2.85 -13.984 1 89.94 45 SER B N 1
ATOM 1565 C CA . SER B 1 45 ? -9.719 -3.992 -14.266 1 89.94 45 SER B CA 1
ATOM 1566 C C . SER B 1 45 ? -9.914 -4.855 -13.023 1 89.94 45 SER B C 1
ATOM 1568 O O . SER B 1 45 ? -10.906 -5.59 -12.93 1 89.94 45 SER B O 1
ATOM 1570 N N . LEU B 1 46 ? -8.992 -4.754 -12.086 1 93.06 46 LEU B N 1
ATOM 1571 C CA . LEU B 1 46 ? -9.047 -5.609 -10.914 1 93.06 46 LEU B CA 1
ATOM 1572 C C . LEU B 1 46 ? -8.727 -4.82 -9.648 1 93.06 46 LEU B C 1
ATOM 1574 O O . LEU B 1 46 ? -8.055 -3.787 -9.711 1 93.06 46 LEU B O 1
ATOM 1578 N N . VAL B 1 47 ? -9.188 -5.312 -8.57 1 93.25 47 VAL B N 1
ATOM 1579 C CA . VAL B 1 47 ? -8.883 -4.809 -7.238 1 93.25 47 VAL B CA 1
ATOM 1580 C C . VAL B 1 47 ? -8.336 -5.938 -6.367 1 93.25 47 VAL B C 1
ATOM 1582 O O . VAL B 1 47 ? -8.969 -6.992 -6.242 1 93.25 47 VAL B O 1
ATOM 1585 N N . LEU B 1 48 ? -7.172 -5.691 -5.809 1 94.19 48 LEU B N 1
ATOM 1586 C CA . LEU B 1 48 ? -6.531 -6.672 -4.938 1 94.19 48 LEU B CA 1
ATOM 1587 C C . LEU B 1 48 ? -6.734 -6.312 -3.471 1 94.19 48 LEU B C 1
ATOM 1589 O O . LEU B 1 48 ? -6.508 -5.168 -3.07 1 94.19 48 LEU B O 1
ATOM 1593 N N . ALA B 1 49 ? -7.199 -7.285 -2.711 1 93.94 49 ALA B N 1
ATOM 1594 C CA . ALA B 1 49 ? -7.422 -7.086 -1.28 1 93.94 49 ALA B CA 1
ATOM 1595 C C . ALA B 1 49 ? -6.691 -8.141 -0.459 1 93.94 49 ALA B C 1
ATOM 1597 O O . ALA B 1 49 ? -6.699 -9.328 -0.81 1 93.94 49 ALA B O 1
ATOM 1598 N N . CYS B 1 50 ? -6.051 -7.629 0.561 1 92.56 50 CYS B N 1
ATOM 1599 C CA . CYS B 1 50 ? -5.344 -8.562 1.431 1 92.56 50 CYS B CA 1
ATOM 1600 C C . CYS B 1 50 ? -5.863 -8.477 2.861 1 92.56 50 CYS B C 1
ATOM 1602 O O . CYS B 1 50 ? -6.262 -7.402 3.314 1 92.56 50 CYS B O 1
ATOM 1604 N N . ASN B 1 51 ? -5.867 -9.625 3.473 1 89.06 51 ASN B N 1
ATOM 1605 C CA . ASN B 1 51 ? -6.215 -9.766 4.883 1 89.06 51 ASN B CA 1
ATOM 1606 C C . ASN B 1 51 ? -5.16 -10.57 5.641 1 89.06 51 ASN B C 1
ATOM 1608 O O . ASN B 1 51 ? -4.656 -11.578 5.137 1 89.06 51 ASN B O 1
ATOM 1612 N N . ASN B 1 52 ? -4.766 -10.016 6.738 1 86.19 52 ASN B N 1
ATOM 1613 C CA . ASN B 1 52 ? -3.795 -10.703 7.578 1 86.19 52 ASN B CA 1
ATOM 1614 C C . ASN B 1 52 ? -4.383 -11.055 8.945 1 86.19 52 ASN B C 1
ATOM 1616 O O . ASN B 1 52 ? -5.152 -10.281 9.508 1 86.19 52 ASN B O 1
ATOM 1620 N N . LEU B 1 53 ? -4.094 -12.242 9.328 1 76.81 53 LEU B N 1
ATOM 1621 C CA . LEU B 1 53 ? -4.504 -12.656 10.664 1 76.81 53 LEU B CA 1
ATOM 1622 C C . LEU B 1 53 ? -3.445 -12.297 11.695 1 76.81 53 LEU B C 1
ATOM 1624 O O . LEU B 1 53 ? -2.252 -12.266 11.391 1 76.81 53 LEU B O 1
ATOM 1628 N N . CYS B 1 54 ? -3.926 -11.773 12.836 1 64.19 54 CYS B N 1
ATOM 1629 C CA . CYS B 1 54 ? -3.041 -11.328 13.906 1 64.19 54 CYS B CA 1
ATOM 1630 C C . CYS B 1 54 ? -2.916 -12.383 14.992 1 64.19 54 CYS B C 1
ATOM 1632 O O . CYS B 1 54 ? -3.715 -13.32 15.047 1 64.19 54 CYS B O 1
ATOM 1634 N N . GLY B 1 55 ? -1.907 -12.242 15.844 1 63.56 55 GLY B N 1
ATOM 1635 C CA . GLY B 1 55 ? -1.65 -13.125 16.969 1 63.56 55 GLY B CA 1
ATOM 1636 C C . GLY B 1 55 ? -0.771 -14.312 16.609 1 63.56 55 GLY B C 1
ATOM 1637 O O . GLY B 1 55 ? 0.301 -14.141 16.031 1 63.56 55 GLY B O 1
ATOM 1638 N N . THR B 1 56 ? -1.284 -15.516 16.953 1 61.28 56 THR B N 1
ATOM 1639 C CA . THR B 1 56 ? -0.465 -16.719 16.812 1 61.28 56 THR B CA 1
ATOM 1640 C C . THR B 1 56 ? -0.524 -17.25 15.391 1 61.28 56 THR B C 1
ATOM 1642 O O . THR B 1 56 ? 0.233 -18.156 15.031 1 61.28 56 THR B O 1
ATOM 1645 N N . LYS B 1 57 ? -1.412 -16.656 14.719 1 67.38 57 LYS B N 1
ATOM 1646 C CA . LYS B 1 57 ? -1.54 -17.109 13.336 1 67.38 57 LYS B CA 1
ATOM 1647 C C . LYS B 1 57 ? -0.983 -16.078 12.359 1 67.38 57 LYS B C 1
ATOM 1649 O O . LYS B 1 57 ? -1.269 -14.891 12.484 1 67.38 57 LYS B O 1
ATOM 1654 N N . TRP B 1 58 ? 0.142 -16.359 11.672 1 74.44 58 TRP B N 1
ATOM 1655 C CA . TRP B 1 58 ? 0.772 -15.461 10.703 1 74.44 58 TRP B CA 1
ATOM 1656 C C . TRP B 1 58 ? 0.313 -15.781 9.289 1 74.44 58 TRP B C 1
ATOM 1658 O O . TRP B 1 58 ? 1.103 -15.711 8.344 1 74.44 58 TRP B O 1
ATOM 1668 N N . GLU B 1 59 ? -0.933 -16.141 9.195 1 77.06 59 GLU B N 1
ATOM 1669 C CA . GLU B 1 59 ? -1.482 -16.438 7.879 1 77.06 59 GLU B CA 1
ATOM 1670 C C . GLU B 1 59 ? -2.135 -15.211 7.254 1 77.06 59 GLU B C 1
ATOM 1672 O O . GLU B 1 59 ? -2.5 -14.266 7.965 1 77.06 59 GLU B O 1
ATOM 1677 N N . GLY B 1 60 ? -2.137 -15.242 5.961 1 85.38 60 GLY B N 1
ATOM 1678 C CA . GLY B 1 60 ? -2.803 -14.188 5.215 1 85.38 60 GLY B CA 1
ATOM 1679 C C . GLY B 1 60 ? -3.617 -14.703 4.047 1 85.38 60 GLY B C 1
ATOM 1680 O O . GLY B 1 60 ? -3.695 -15.914 3.822 1 85.38 60 GLY B O 1
ATOM 1681 N N . SER B 1 61 ? -4.348 -13.812 3.504 1 87.25 61 SER B N 1
ATOM 1682 C CA . SER B 1 61 ? -5.098 -14.148 2.297 1 87.25 61 SER B CA 1
ATOM 1683 C C . SER B 1 61 ? -5.117 -12.977 1.319 1 87.25 61 SER B C 1
ATOM 1685 O O . SER B 1 61 ? -5.02 -11.82 1.729 1 87.25 61 SER B O 1
ATOM 1687 N N . VAL B 1 62 ? -5.156 -13.352 0.112 1 91 62 VAL B N 1
ATOM 1688 C CA . VAL B 1 62 ? -5.301 -12.367 -0.961 1 91 62 VAL B CA 1
ATOM 1689 C C . VAL B 1 62 ? -6.504 -12.727 -1.83 1 91 62 VAL B C 1
ATOM 1691 O O . VAL B 1 62 ? -6.695 -13.898 -2.189 1 91 62 VAL B O 1
ATOM 1694 N N . ARG B 1 63 ? -7.27 -11.695 -2.084 1 91.62 63 ARG B N 1
ATOM 1695 C CA . ARG B 1 63 ? -8.43 -11.859 -2.953 1 91.62 63 ARG B CA 1
ATOM 1696 C C . ARG B 1 63 ? -8.438 -10.812 -4.062 1 91.62 63 ARG B C 1
ATOM 1698 O O . ARG B 1 63 ? -8.07 -9.656 -3.836 1 91.62 63 ARG B O 1
ATOM 1705 N N . ILE B 1 64 ? -8.93 -11.258 -5.152 1 92.94 64 ILE B N 1
ATOM 1706 C CA . ILE B 1 64 ? -9.023 -10.375 -6.312 1 92.94 64 ILE B CA 1
ATOM 1707 C C . ILE B 1 64 ? -10.492 -10.164 -6.676 1 92.94 64 ILE B C 1
ATOM 1709 O O . ILE B 1 64 ? -11.273 -11.117 -6.723 1 92.94 64 ILE B O 1
ATOM 1713 N N . TYR B 1 65 ? -10.836 -8.875 -6.91 1 92.62 65 TYR B N 1
ATOM 1714 C CA . TYR B 1 65 ? -12.188 -8.5 -7.301 1 92.62 65 TYR B CA 1
ATOM 1715 C C . TYR B 1 65 ? -12.172 -7.68 -8.586 1 92.62 65 TYR B C 1
ATOM 1717 O O . TYR B 1 65 ? -11.156 -7.078 -8.938 1 92.62 65 TYR B O 1
ATOM 1725 N N . ALA B 1 66 ? -13.359 -7.699 -9.258 1 91.88 66 ALA B N 1
ATOM 1726 C CA . ALA B 1 66 ? -13.516 -6.801 -10.391 1 91.88 66 ALA B CA 1
ATOM 1727 C C . ALA B 1 66 ? -13.859 -5.387 -9.93 1 91.88 66 ALA B C 1
ATOM 1729 O O . ALA B 1 66 ? -13.445 -4.406 -10.555 1 91.88 66 ALA B O 1
ATOM 1730 N N . LYS B 1 67 ? -14.578 -5.289 -8.812 1 91.44 67 LYS B N 1
ATOM 1731 C CA . LYS B 1 67 ? -15.039 -3.994 -8.32 1 91.44 67 LYS B CA 1
ATOM 1732 C C . LYS B 1 67 ? -14.797 -3.854 -6.824 1 91.44 67 LYS B C 1
ATOM 1734 O O . LYS B 1 67 ? -14.953 -4.816 -6.07 1 91.44 67 LYS B O 1
ATOM 1739 N N . LEU B 1 68 ? -14.508 -2.621 -6.434 1 90.25 68 LEU B N 1
ATOM 1740 C CA . LEU B 1 68 ? -14.266 -2.324 -5.027 1 90.25 68 LEU B CA 1
ATOM 1741 C C . LEU B 1 68 ? -15.484 -2.65 -4.18 1 90.25 68 LEU B C 1
ATOM 1743 O O . LEU B 1 68 ? -15.359 -3.137 -3.053 1 90.25 68 LEU B O 1
ATOM 1747 N N . GLU B 1 69 ? -16.688 -2.482 -4.676 1 87.75 69 GLU B N 1
ATOM 1748 C CA . GLU B 1 69 ? -17.938 -2.66 -3.941 1 87.75 69 GLU B CA 1
ATOM 1749 C C . GLU B 1 69 ? -18.172 -4.129 -3.602 1 87.75 69 GLU B C 1
ATOM 1751 O O . GLU B 1 69 ? -18.984 -4.445 -2.734 1 87.75 69 GLU B O 1
ATOM 1756 N N . ASP B 1 70 ? -17.5 -4.934 -4.277 1 90.62 70 ASP B N 1
ATOM 1757 C CA . ASP B 1 70 ? -17.672 -6.367 -4.051 1 90.62 70 ASP B CA 1
ATOM 1758 C C . ASP B 1 70 ? -16.922 -6.82 -2.803 1 90.62 70 ASP B C 1
ATOM 1760 O O . ASP B 1 70 ? -17.156 -7.922 -2.297 1 90.62 70 ASP B O 1
ATOM 1764 N N . ILE B 1 71 ? -15.977 -6.02 -2.336 1 89.12 71 ILE B N 1
ATOM 1765 C CA . ILE B 1 71 ? -15.195 -6.352 -1.148 1 89.12 71 ILE B CA 1
ATOM 1766 C C . ILE B 1 71 ? -16.062 -6.207 0.099 1 89.12 71 ILE B C 1
ATOM 1768 O O . ILE B 1 71 ? -16.766 -5.207 0.26 1 89.12 71 ILE B O 1
ATOM 1772 N N . PRO B 1 72 ? -16.109 -7.102 0.965 1 85.12 72 PRO B N 1
ATOM 1773 C CA . PRO B 1 72 ? -15.258 -8.281 1.109 1 85.12 72 PRO B CA 1
ATOM 1774 C C . PRO B 1 72 ? -15.977 -9.578 0.759 1 85.12 72 PRO B C 1
ATOM 1776 O O . PRO B 1 72 ? -15.758 -10.609 1.405 1 85.12 72 PRO B O 1
ATOM 1779 N N . SER B 1 73 ? -16.891 -9.648 -0.133 1 84.75 73 SER B N 1
ATOM 1780 C CA . SER B 1 73 ? -17.672 -10.828 -0.466 1 84.75 73 SER B CA 1
ATOM 1781 C C . SER B 1 73 ? -16.812 -11.914 -1.099 1 84.75 73 SER B C 1
ATOM 1783 O O . SER B 1 73 ? -16.156 -11.68 -2.121 1 84.75 73 SER B O 1
ATOM 1785 N N . LEU B 1 74 ? -16.859 -13.141 -0.512 1 82 74 LEU B N 1
ATOM 1786 C CA . LEU B 1 74 ? -16.109 -14.258 -1.079 1 82 74 LEU B CA 1
ATOM 1787 C C . LEU B 1 74 ? -16.766 -14.758 -2.363 1 82 74 LEU B C 1
ATOM 1789 O O . LEU B 1 74 ? -16.078 -15.164 -3.299 1 82 74 LEU B O 1
ATOM 1793 N N . GLU B 1 75 ? -18.094 -14.672 -2.389 1 83.12 75 GLU B N 1
ATOM 1794 C CA . GLU B 1 75 ? -18.844 -15.156 -3.545 1 83.12 75 GLU B CA 1
ATOM 1795 C C . GLU B 1 75 ? -18.531 -14.32 -4.789 1 83.12 75 GLU B C 1
ATOM 1797 O O . GLU B 1 75 ? -18.609 -14.828 -5.91 1 83.12 75 GLU B O 1
ATOM 1802 N N . LYS B 1 76 ? -18.172 -13.164 -4.57 1 88.12 76 LYS B N 1
ATOM 1803 C CA . LYS B 1 76 ? -17.984 -12.266 -5.707 1 88.12 76 LYS B CA 1
ATOM 1804 C C . LYS B 1 76 ? -16.516 -12.141 -6.066 1 88.12 76 LYS B C 1
ATOM 1806 O O . LYS B 1 76 ? -16.141 -11.344 -6.941 1 88.12 76 LYS B O 1
ATOM 1811 N N . CYS B 1 77 ? -15.672 -12.836 -5.398 1 87.94 77 CYS B N 1
ATOM 1812 C CA . CYS B 1 77 ? -14.242 -12.758 -5.691 1 87.94 77 CYS B CA 1
ATOM 1813 C C . CYS B 1 77 ? -13.914 -13.469 -6.996 1 87.94 77 CYS B C 1
ATOM 1815 O O . CYS B 1 77 ? -14.492 -14.516 -7.301 1 87.94 77 CYS B O 1
ATOM 1817 N N . VAL B 1 78 ? -13.055 -12.906 -7.77 1 89.06 78 VAL B N 1
ATOM 1818 C CA . VAL B 1 78 ? -12.586 -13.508 -9.016 1 89.06 78 VAL B CA 1
ATOM 1819 C C . VAL B 1 78 ? -11.664 -14.68 -8.711 1 89.06 78 VAL B C 1
ATOM 1821 O O . VAL B 1 78 ? -11.734 -15.727 -9.367 1 89.06 78 VAL B O 1
ATOM 1824 N N . ALA B 1 79 ? -10.844 -14.5 -7.723 1 89.62 79 ALA B N 1
ATOM 1825 C CA . ALA B 1 79 ? -9.898 -15.523 -7.281 1 89.62 79 ALA B CA 1
ATOM 1826 C C . ALA B 1 79 ? -9.398 -15.227 -5.871 1 89.62 79 ALA B C 1
ATOM 1828 O O . ALA B 1 79 ? -9.477 -14.086 -5.406 1 89.62 79 ALA B O 1
ATOM 1829 N N . SER B 1 80 ? -8.984 -16.234 -5.234 1 89.06 80 SER B N 1
ATOM 1830 C CA . SER B 1 80 ? -8.453 -16.062 -3.887 1 89.06 80 SER B CA 1
ATOM 1831 C C . SER B 1 80 ? -7.383 -17.094 -3.57 1 89.06 80 SER B C 1
ATOM 1833 O O . SER B 1 80 ? -7.359 -18.172 -4.172 1 89.06 80 SER B O 1
ATOM 1835 N N . VAL B 1 81 ? -6.473 -16.719 -2.639 1 85.56 81 VAL B N 1
ATOM 1836 C CA . VAL B 1 81 ? -5.445 -17.656 -2.191 1 85.56 81 VAL B CA 1
ATOM 1837 C C . VAL B 1 81 ? -5.105 -17.391 -0.727 1 85.56 81 VAL B C 1
ATOM 1839 O O . VAL B 1 81 ? -5.109 -16.234 -0.283 1 85.56 81 VAL B O 1
ATOM 1842 N N . ASN B 1 82 ? -4.848 -18.469 -0.047 1 84.5 82 ASN B N 1
ATOM 1843 C CA . ASN B 1 82 ? -4.289 -18.344 1.296 1 84.5 82 ASN B CA 1
ATOM 1844 C C . ASN B 1 82 ? -2.766 -18.328 1.273 1 84.5 82 ASN B C 1
ATOM 1846 O O . ASN B 1 82 ? -2.145 -19.078 0.519 1 84.5 82 ASN B O 1
ATOM 1850 N N . THR B 1 83 ? -2.252 -17.375 2.031 1 81.12 83 THR B N 1
ATOM 1851 C CA . THR B 1 83 ? -0.803 -17.344 2.189 1 81.12 83 THR B CA 1
ATOM 1852 C C . THR B 1 83 ? -0.395 -17.922 3.545 1 81.12 83 THR B C 1
ATOM 1854 O O . THR B 1 83 ? -1.104 -17.734 4.539 1 81.12 83 THR B O 1
ATOM 1857 N N . ASP B 1 84 ? 0.679 -18.594 3.615 1 77.44 84 ASP B N 1
ATOM 1858 C CA . ASP B 1 84 ? 1.181 -19.156 4.863 1 77.44 84 ASP B CA 1
ATOM 1859 C C . ASP B 1 84 ? 1.96 -18.109 5.664 1 77.44 84 ASP B C 1
ATOM 1861 O O . ASP B 1 84 ? 2.641 -18.453 6.637 1 77.44 84 ASP B O 1
ATOM 1865 N N . SER B 1 85 ? 1.939 -16.938 5.184 1 83.06 85 SER B N 1
ATOM 1866 C CA . SER B 1 85 ? 2.613 -15.828 5.832 1 83.06 85 SER B CA 1
ATOM 1867 C C . SER B 1 85 ? 1.768 -14.562 5.773 1 83.06 85 SER B C 1
ATOM 1869 O O . SER B 1 85 ? 0.801 -14.484 5.012 1 83.06 85 SER B O 1
ATOM 1871 N N . THR B 1 86 ? 2.16 -13.656 6.602 1 87.5 86 THR B N 1
ATOM 1872 C CA . THR B 1 86 ? 1.51 -12.352 6.555 1 87.5 86 THR B CA 1
ATOM 1873 C C . THR B 1 86 ? 1.918 -11.586 5.301 1 87.5 86 THR B C 1
ATOM 1875 O O . THR B 1 86 ? 3.094 -11.57 4.926 1 87.5 86 THR B O 1
ATOM 1878 N N . VAL B 1 87 ? 0.88 -11.07 4.645 1 89.88 87 VAL B N 1
ATOM 1879 C CA . VAL B 1 87 ? 1.144 -10.219 3.486 1 89.88 87 VAL B CA 1
ATOM 1880 C C . VAL B 1 87 ? 1.376 -8.781 3.941 1 89.88 87 VAL B C 1
ATOM 1882 O O . VAL B 1 87 ? 0.482 -8.148 4.512 1 89.88 87 VAL B O 1
ATOM 1885 N N . THR B 1 88 ? 2.553 -8.281 3.633 1 89.88 88 THR B N 1
ATOM 1886 C CA . THR B 1 88 ? 2.908 -6.961 4.145 1 89.88 88 THR B CA 1
ATOM 1887 C C . THR B 1 88 ? 2.613 -5.879 3.107 1 89.88 88 THR B C 1
ATOM 1889 O O . THR B 1 88 ? 2.408 -4.715 3.457 1 89.88 88 THR B O 1
ATOM 1892 N N . ASP B 1 89 ? 2.643 -6.254 1.896 1 93.06 89 ASP B N 1
ATOM 1893 C CA . ASP B 1 89 ? 2.367 -5.309 0.819 1 93.06 89 ASP B CA 1
ATOM 1894 C C . ASP B 1 89 ? 1.966 -6.035 -0.462 1 93.06 89 ASP B C 1
ATOM 1896 O O . ASP B 1 89 ? 2.314 -7.199 -0.657 1 93.06 89 ASP B O 1
ATOM 1900 N N . ILE B 1 90 ? 1.24 -5.297 -1.275 1 94.81 90 ILE B N 1
ATOM 1901 C CA . ILE B 1 90 ? 0.779 -5.852 -2.545 1 94.81 90 ILE B CA 1
ATOM 1902 C C . ILE B 1 90 ? 1.012 -4.836 -3.662 1 94.81 90 ILE B C 1
ATOM 1904 O O . ILE B 1 90 ? 0.841 -3.631 -3.461 1 94.81 90 ILE B O 1
ATOM 1908 N N . VAL B 1 91 ? 1.423 -5.336 -4.805 1 94.06 91 VAL B N 1
ATOM 1909 C CA . VAL B 1 91 ? 1.663 -4.465 -5.953 1 94.06 91 VAL B CA 1
ATOM 1910 C C . VAL B 1 91 ? 1.123 -5.121 -7.223 1 94.06 91 VAL B C 1
ATOM 1912 O O . VAL B 1 91 ? 1.575 -6.199 -7.613 1 94.06 91 VAL B O 1
ATOM 1915 N N . PRO B 1 92 ? 0.181 -4.43 -7.844 1 93.06 92 PRO B N 1
ATOM 1916 C CA . PRO B 1 92 ? -0.252 -4.941 -9.148 1 93.06 92 PRO B CA 1
ATOM 1917 C C . PRO B 1 92 ? 0.803 -4.75 -10.234 1 93.06 92 PRO B C 1
ATOM 1919 O O . PRO B 1 92 ? 1.413 -3.684 -10.328 1 93.06 92 PRO B O 1
ATOM 1922 N N . LEU B 1 93 ? 1.052 -5.742 -10.984 1 90.81 93 LEU B N 1
ATOM 1923 C CA . LEU B 1 93 ? 1.946 -5.676 -12.141 1 90.81 93 LEU B CA 1
ATOM 1924 C C . LEU B 1 93 ? 1.154 -5.559 -13.438 1 90.81 93 LEU B C 1
ATOM 1926 O O . LEU B 1 93 ? 0.367 -4.625 -13.602 1 90.81 93 LEU B O 1
ATOM 1930 N N . ASN B 1 94 ? 1.36 -6.543 -14.352 1 80.12 94 ASN B N 1
ATOM 1931 C CA . ASN B 1 94 ? 0.569 -6.652 -15.578 1 80.12 94 ASN B CA 1
ATOM 1932 C C . ASN B 1 94 ? -0.792 -7.289 -15.305 1 80.12 94 ASN B C 1
ATOM 1934 O O . ASN B 1 94 ? -1.021 -7.84 -14.227 1 80.12 94 ASN B O 1
ATOM 1938 N N . PRO B 1 95 ? -1.569 -6.973 -16.234 1 78.56 95 PRO B N 1
ATOM 1939 C CA . PRO B 1 95 ? -2.902 -7.535 -16 1 78.56 95 PRO B CA 1
ATOM 1940 C C . PRO B 1 95 ? -2.857 -9 -15.578 1 78.56 95 PRO B C 1
ATOM 1942 O O . PRO B 1 95 ? -2.248 -9.828 -16.266 1 78.56 95 PRO B O 1
ATOM 1945 N N . GLY B 1 96 ? -3.391 -9.203 -14.367 1 82 96 GLY B N 1
ATOM 1946 C CA . GLY B 1 96 ? -3.545 -10.555 -13.836 1 82 96 GLY B CA 1
ATOM 1947 C C . GLY B 1 96 ? -2.34 -11.023 -13.039 1 82 96 GLY B C 1
ATOM 1948 O O . GLY B 1 96 ? -2.301 -12.164 -12.578 1 82 96 GLY B O 1
ATOM 1949 N N . ARG B 1 97 ? -1.375 -10.281 -12.992 1 88.69 97 ARG B N 1
ATOM 1950 C CA . ARG B 1 97 ? -0.183 -10.633 -12.219 1 88.69 97 ARG B CA 1
ATOM 1951 C C . ARG B 1 97 ? 0.052 -9.633 -11.094 1 88.69 97 ARG B C 1
ATOM 1953 O O . ARG B 1 97 ? -0.079 -8.422 -11.289 1 88.69 97 ARG B O 1
ATOM 1960 N N . PHE B 1 98 ? 0.473 -10.188 -9.914 1 92.38 98 PHE B N 1
ATOM 1961 C CA . PHE B 1 98 ? 0.642 -9.367 -8.727 1 92.38 98 PHE B CA 1
ATOM 1962 C C . PHE B 1 98 ? 1.878 -9.789 -7.941 1 92.38 98 PHE B C 1
ATOM 1964 O O . PHE B 1 98 ? 2.27 -10.961 -7.98 1 92.38 98 PHE B O 1
ATOM 1971 N N . MET B 1 99 ? 2.449 -8.875 -7.289 1 93.12 99 MET B N 1
ATOM 1972 C CA . MET B 1 99 ? 3.551 -9.156 -6.375 1 93.12 99 MET B CA 1
ATOM 1973 C C . MET B 1 99 ? 3.104 -9.008 -4.922 1 93.12 99 MET B C 1
ATOM 1975 O O . MET B 1 99 ? 2.42 -8.047 -4.574 1 93.12 99 MET B O 1
ATOM 1979 N N . LEU B 1 100 ? 3.459 -9.953 -4.09 1 92.75 100 LEU B N 1
ATOM 1980 C CA . LEU B 1 100 ? 3.189 -9.922 -2.656 1 92.75 100 LEU B CA 1
ATOM 1981 C C . LEU B 1 100 ? 4.488 -9.828 -1.861 1 92.75 100 LEU B C 1
ATOM 1983 O O . LEU B 1 100 ? 5.473 -10.492 -2.191 1 92.75 100 LEU B O 1
ATOM 1987 N N . GLY B 1 101 ? 4.535 -8.891 -0.959 1 92.38 101 GLY B N 1
ATOM 1988 C CA . GLY B 1 101 ? 5.531 -8.953 0.097 1 92.38 101 GLY B CA 1
ATOM 1989 C C . GLY B 1 101 ? 5.09 -9.781 1.287 1 92.38 101 GLY B C 1
ATOM 1990 O O . GLY B 1 101 ? 3.982 -9.602 1.801 1 92.38 101 GLY B O 1
ATOM 1991 N N . LEU B 1 102 ? 5.914 -10.664 1.706 1 88.88 102 LEU B N 1
ATOM 1992 C CA . LEU B 1 102 ? 5.531 -11.578 2.775 1 88.88 102 LEU B CA 1
ATOM 1993 C C . LEU B 1 102 ? 6.453 -11.43 3.979 1 88.88 102 LEU B C 1
ATOM 1995 O O . LEU B 1 102 ? 7.629 -11.086 3.826 1 88.88 102 LEU B O 1
ATOM 1999 N N . ASP B 1 103 ? 5.805 -11.617 5.152 1 83 103 ASP B N 1
ATOM 2000 C CA . ASP B 1 103 ? 6.531 -11.688 6.414 1 83 103 ASP B CA 1
ATOM 2001 C C . ASP B 1 103 ? 6.094 -12.898 7.238 1 83 103 ASP B C 1
ATOM 2003 O O . ASP B 1 103 ? 4.938 -12.984 7.66 1 83 103 ASP B O 1
ATOM 2007 N N . SER B 1 104 ? 6.777 -13.883 7.465 1 69.31 104 SER B N 1
ATOM 2008 C CA . SER B 1 104 ? 6.41 -15.125 8.133 1 69.31 104 SER B CA 1
ATOM 2009 C C . SER B 1 104 ? 6.438 -14.969 9.648 1 69.31 104 SER B C 1
ATOM 2011 O O . SER B 1 104 ? 6.09 -15.898 10.383 1 69.31 104 SER B O 1
ATOM 2013 N N . GLY B 1 105 ? 6.523 -13.68 10.234 1 60.81 105 GLY B N 1
ATOM 2014 C CA . GLY B 1 105 ? 6.453 -13.438 11.664 1 60.81 105 GLY B CA 1
ATOM 2015 C C . GLY B 1 105 ? 7.293 -14.398 12.477 1 60.81 105 GLY B C 1
ATOM 2016 O O . GLY B 1 105 ? 7.422 -14.25 13.695 1 60.81 105 GLY B O 1
ATOM 2017 N N . ARG B 1 106 ? 7.426 -15.703 11.938 1 51.69 106 ARG B N 1
ATOM 2018 C CA . ARG B 1 106 ? 8.078 -16.609 12.875 1 51.69 106 ARG B CA 1
ATOM 2019 C C . ARG B 1 106 ? 9.359 -16 13.43 1 51.69 106 ARG B C 1
ATOM 2021 O O . ARG B 1 106 ? 9.703 -14.867 13.102 1 51.69 106 ARG B O 1
ATOM 2028 N N . CYS B 1 107 ? 10.297 -16.812 13.93 1 43.84 107 CYS B N 1
ATOM 2029 C CA . CYS B 1 107 ? 11.594 -16.453 14.516 1 43.84 107 CYS B CA 1
ATOM 2030 C C . CYS B 1 107 ? 12.414 -15.609 13.555 1 43.84 107 CYS B C 1
ATOM 2032 O O . CYS B 1 107 ? 12.133 -15.578 12.352 1 43.84 107 CYS B O 1
ATOM 2034 N N . ALA B 1 108 ? 13.062 -14.539 14.172 1 43.81 108 ALA B N 1
ATOM 2035 C CA . ALA B 1 108 ? 14.133 -13.82 13.492 1 43.81 108 ALA B CA 1
ATOM 2036 C C . ALA B 1 108 ? 14.562 -14.547 12.219 1 43.81 108 ALA B C 1
ATOM 2038 O O . ALA B 1 108 ? 15.078 -13.93 11.289 1 43.81 108 ALA B O 1
ATOM 2039 N N . SER B 1 109 ? 14.242 -15.844 12.305 1 43.12 109 SER B N 1
ATOM 2040 C CA . SER B 1 109 ? 14.836 -16.688 11.266 1 43.12 109 SER B CA 1
ATOM 2041 C C . SER B 1 109 ? 13.875 -16.875 10.094 1 43.12 109 SER B C 1
ATOM 2043 O O . SER B 1 109 ? 14.242 -17.453 9.07 1 43.12 109 SER B O 1
ATOM 2045 N N . SER B 1 110 ? 12.617 -16.703 10.352 1 51.16 110 SER B N 1
ATOM 2046 C CA . SER B 1 110 ? 11.75 -17.047 9.234 1 51.16 110 SER B CA 1
ATOM 2047 C C . SER B 1 110 ? 11.641 -15.898 8.234 1 51.16 110 SER B C 1
ATOM 2049 O O . SER B 1 110 ? 11.367 -14.766 8.625 1 51.16 110 SER B O 1
ATOM 2051 N N . ALA B 1 111 ? 12.414 -15.938 7.223 1 58.28 111 ALA B N 1
ATOM 2052 C CA . ALA B 1 111 ? 12.734 -14.992 6.156 1 58.28 111 ALA B CA 1
ATOM 2053 C C . ALA B 1 111 ? 11.492 -14.633 5.348 1 58.28 111 ALA B C 1
ATOM 2055 O O . ALA B 1 111 ? 10.625 -15.477 5.117 1 58.28 111 ALA B O 1
ATOM 2056 N N . GLY B 1 112 ? 11 -13.461 5.336 1 72 112 GLY B N 1
ATOM 2057 C CA . GLY B 1 112 ? 10.023 -12.938 4.395 1 72 112 GLY B CA 1
ATOM 2058 C C . GLY B 1 112 ? 10.508 -12.953 2.959 1 72 112 GLY B C 1
ATOM 2059 O O . GLY B 1 112 ? 11.664 -13.289 2.691 1 72 112 GLY B O 1
ATOM 2060 N N . GLY B 1 113 ? 9.641 -13.016 2.045 1 85.62 113 GLY B N 1
ATOM 2061 C CA . GLY B 1 113 ? 10.008 -12.977 0.638 1 85.62 113 GLY B CA 1
ATOM 2062 C C . GLY B 1 113 ? 8.977 -12.266 -0.225 1 85.62 113 GLY B C 1
ATOM 2063 O O . GLY B 1 113 ? 8.102 -11.578 0.289 1 85.62 113 GLY B O 1
ATOM 2064 N N . VAL B 1 114 ? 9.383 -12.273 -1.423 1 90 114 VAL B N 1
ATOM 2065 C CA . VAL B 1 114 ? 8.477 -11.734 -2.434 1 90 114 VAL B CA 1
ATOM 2066 C C . VAL B 1 114 ? 7.895 -12.875 -3.268 1 90 114 VAL B C 1
ATOM 2068 O O . VAL B 1 114 ? 8.602 -13.82 -3.611 1 90 114 VAL B O 1
ATOM 2071 N N . GLU B 1 115 ? 6.652 -12.789 -3.43 1 89.19 115 GLU B N 1
ATOM 2072 C CA . GLU B 1 115 ? 5.938 -13.812 -4.191 1 89.19 115 GLU B CA 1
ATOM 2073 C C . GLU B 1 115 ? 5.156 -13.188 -5.344 1 89.19 115 GLU B C 1
ATOM 2075 O O . GLU B 1 115 ? 4.488 -12.164 -5.172 1 89.19 115 GLU B O 1
ATOM 2080 N N . MET B 1 116 ? 5.301 -13.781 -6.504 1 90.25 116 MET B N 1
ATOM 2081 C CA . MET B 1 116 ? 4.496 -13.367 -7.648 1 90.25 116 MET B CA 1
ATOM 2082 C C . MET B 1 116 ? 3.33 -14.328 -7.867 1 90.25 116 MET B C 1
ATOM 2084 O O . MET B 1 116 ? 3.531 -15.539 -7.992 1 90.25 116 MET B O 1
ATOM 2088 N N . ILE B 1 117 ? 2.117 -13.75 -7.883 1 89 117 ILE B N 1
ATOM 2089 C CA . ILE B 1 117 ? 0.928 -14.562 -8.117 1 89 117 ILE B CA 1
ATOM 2090 C C . ILE B 1 117 ? 0.234 -14.109 -9.398 1 89 117 ILE B C 1
ATOM 2092 O O . ILE B 1 117 ? 0.333 -12.938 -9.781 1 89 117 ILE B O 1
ATOM 2096 N N . GLN B 1 118 ? -0.439 -15.078 -10.016 1 87.88 118 GLN B N 1
ATOM 2097 C CA . GLN B 1 118 ? -1.124 -14.789 -11.273 1 87.88 118 GLN B CA 1
ATOM 2098 C C . GLN B 1 118 ? -2.463 -15.516 -11.352 1 87.88 118 GLN B C 1
ATOM 2100 O O . GLN B 1 118 ? -2.59 -16.641 -10.867 1 87.88 118 GLN B O 1
ATOM 2105 N N . LEU B 1 119 ? -3.438 -14.789 -11.953 1 86.81 119 LEU B N 1
ATOM 2106 C CA . LEU B 1 119 ? -4.707 -15.453 -12.227 1 86.81 119 LEU B CA 1
ATOM 2107 C C . LEU B 1 119 ? -4.5 -16.672 -13.125 1 86.81 119 LEU B C 1
ATOM 2109 O O . LEU B 1 119 ? -3.826 -16.578 -14.156 1 86.81 119 LEU B O 1
ATOM 2113 N N . ALA B 1 120 ? -5.043 -17.781 -12.617 1 79.62 120 ALA B N 1
ATOM 2114 C CA . ALA B 1 120 ? -4.902 -19 -13.406 1 79.62 120 ALA B CA 1
ATOM 2115 C C . ALA B 1 120 ? -5.754 -18.938 -14.672 1 79.62 120 ALA B C 1
ATOM 2117 O O . ALA B 1 120 ? -6.906 -18.5 -14.633 1 79.62 120 ALA B O 1
ATOM 2118 N N . GLN B 1 121 ? -5.191 -19.109 -15.797 1 72.31 121 GLN B N 1
ATOM 2119 C CA . GLN B 1 121 ? -5.922 -19.047 -17.062 1 72.31 121 GLN B CA 1
ATOM 2120 C C . GLN B 1 121 ? -6.91 -20.203 -17.172 1 72.31 121 GLN B C 1
ATOM 2122 O O . GLN B 1 121 ? -8.023 -20.031 -17.688 1 72.31 121 GLN B O 1
ATOM 2127 N N . GLU B 1 122 ? -6.609 -21.312 -16.703 1 70.06 122 GLU B N 1
ATOM 2128 C CA . GLU B 1 122 ? -7.406 -22.516 -16.953 1 70.06 122 GLU B CA 1
ATOM 2129 C C . GLU B 1 122 ? -8.367 -22.781 -15.797 1 70.06 122 GLU B C 1
ATOM 2131 O O . GLU B 1 122 ? -9.289 -23.594 -15.922 1 70.06 122 GLU B O 1
ATOM 2136 N N . GLU B 1 123 ? -8.133 -22.281 -14.68 1 68.19 123 GLU B N 1
ATOM 2137 C CA . GLU B 1 123 ? -8.969 -22.516 -13.508 1 68.19 123 GLU B CA 1
ATOM 2138 C C . GLU B 1 123 ? -9.406 -21.203 -12.867 1 68.19 123 GLU B C 1
ATOM 2140 O O . GLU B 1 123 ? -8.68 -20.641 -12.039 1 68.19 123 GLU B O 1
ATOM 2145 N N . PRO B 1 124 ? -10.602 -20.875 -13.266 1 66 124 PRO B N 1
ATOM 2146 C CA . PRO B 1 124 ? -11.102 -19.641 -12.672 1 66 124 PRO B CA 1
ATOM 2147 C C . PRO B 1 124 ? -11.102 -19.672 -11.148 1 66 124 PRO B C 1
ATOM 2149 O O . PRO B 1 124 ? -11.117 -20.75 -10.547 1 66 124 PRO B O 1
ATOM 2152 N N . HIS B 1 125 ? -10.82 -18.641 -10.422 1 72.75 125 HIS B N 1
ATOM 2153 C CA . HIS B 1 125 ? -10.914 -18.422 -8.984 1 72.75 125 HIS B CA 1
ATOM 2154 C C . HIS B 1 125 ? -9.641 -18.859 -8.273 1 72.75 125 HIS B C 1
ATOM 2156 O O . HIS B 1 125 ? -9.602 -18.906 -7.039 1 72.75 125 HIS B O 1
ATOM 2162 N N . LEU B 1 126 ? -8.719 -19.297 -9.164 1 78.06 126 LEU B N 1
ATOM 2163 C CA . LEU B 1 126 ? -7.457 -19.688 -8.547 1 78.06 126 LEU B CA 1
ATOM 2164 C C . LEU B 1 126 ? -6.348 -18.703 -8.891 1 78.06 126 LEU B C 1
ATOM 2166 O O . LEU B 1 126 ? -6.348 -18.109 -9.969 1 78.06 126 LEU B O 1
ATOM 2170 N N . LEU B 1 127 ? -5.531 -18.531 -7.879 1 84.81 127 LEU B N 1
ATOM 2171 C CA . LEU B 1 127 ? -4.297 -17.781 -8.055 1 84.81 127 LEU B CA 1
ATOM 2172 C C . LEU B 1 127 ? -3.08 -18.688 -7.949 1 84.81 127 LEU B C 1
ATOM 2174 O O . LEU B 1 127 ? -2.932 -19.422 -6.973 1 84.81 127 LEU B O 1
ATOM 2178 N N . ASP B 1 128 ? -2.264 -18.672 -8.922 1 81.5 128 ASP B N 1
ATOM 2179 C CA . ASP B 1 128 ? -1.059 -19.5 -8.938 1 81.5 128 ASP B CA 1
ATOM 2180 C C . ASP B 1 128 ? 0.165 -18.688 -8.516 1 81.5 128 ASP B C 1
ATOM 2182 O O . ASP B 1 128 ? 0.295 -17.516 -8.883 1 81.5 128 ASP B O 1
ATOM 2186 N N . THR B 1 129 ? 1.006 -19.359 -7.695 1 82.81 129 THR B N 1
ATOM 2187 C CA . THR B 1 129 ? 2.32 -18.781 -7.445 1 82.81 129 THR B CA 1
ATOM 2188 C C . THR B 1 129 ? 3.264 -19.047 -8.609 1 82.81 129 THR B C 1
ATOM 2190 O O . THR B 1 129 ? 3.498 -20.203 -8.977 1 82.81 129 THR B O 1
ATOM 2193 N N . VAL B 1 130 ? 3.805 -18 -9.188 1 80.69 130 VAL B N 1
ATOM 2194 C CA . VAL B 1 130 ? 4.645 -18.172 -10.367 1 80.69 130 VAL B CA 1
ATOM 2195 C C . VAL B 1 130 ? 6.109 -17.938 -10 1 80.69 130 VAL B C 1
ATOM 2197 O O . VAL B 1 130 ? 7.008 -18.406 -10.703 1 80.69 130 VAL B O 1
ATOM 2200 N N . PHE B 1 131 ? 6.348 -17.312 -8.883 1 82.62 131 PHE B N 1
ATOM 2201 C CA . PHE B 1 131 ? 7.703 -17 -8.461 1 82.62 131 PHE B CA 1
ATOM 2202 C C . PHE B 1 131 ? 7.746 -16.719 -6.961 1 82.62 131 PHE B C 1
ATOM 2204 O O . PHE B 1 131 ? 6.812 -16.125 -6.406 1 82.62 131 PHE B O 1
ATOM 2211 N N . TYR B 1 132 ? 8.734 -17.203 -6.289 1 84.88 132 TYR B N 1
ATOM 2212 C CA . TYR B 1 132 ? 9.008 -16.875 -4.891 1 84.88 132 TYR B CA 1
ATOM 2213 C C . TYR B 1 132 ? 10.5 -16.656 -4.664 1 84.88 132 TYR B C 1
ATOM 2215 O O . TYR B 1 132 ? 11.336 -17.391 -5.199 1 84.88 132 TYR B O 1
ATOM 2223 N N . LYS B 1 133 ? 10.828 -15.641 -3.996 1 83.06 133 LYS B N 1
ATOM 2224 C CA . LYS B 1 133 ? 12.211 -15.359 -3.639 1 83.06 133 LYS B CA 1
ATOM 2225 C C . LYS B 1 133 ? 12.32 -14.891 -2.189 1 83.06 133 LYS B C 1
ATOM 2227 O O . LYS B 1 133 ? 11.633 -13.961 -1.778 1 83.06 133 LYS B O 1
ATOM 2232 N N . ARG B 1 134 ? 13.18 -15.578 -1.436 1 80.56 134 ARG B N 1
ATOM 2233 C CA . ARG B 1 134 ? 13.523 -15.086 -0.106 1 80.56 134 ARG B CA 1
ATOM 2234 C C . ARG B 1 134 ? 14.5 -13.914 -0.194 1 80.56 134 ARG B C 1
ATOM 2236 O O . ARG B 1 134 ? 15.492 -13.977 -0.92 1 80.56 134 ARG B O 1
ATOM 2243 N N . ASP B 1 135 ? 14.141 -12.734 0.216 1 68.5 135 ASP B N 1
ATOM 2244 C CA . ASP B 1 135 ? 14.883 -11.516 -0.085 1 68.5 135 ASP B CA 1
ATOM 2245 C C . ASP B 1 135 ? 15.445 -10.883 1.188 1 68.5 135 ASP B C 1
ATOM 2247 O O . ASP B 1 135 ? 16.5 -10.25 1.161 1 68.5 135 ASP B O 1
ATOM 2251 N N . HIS B 1 136 ? 14.766 -10.891 2.303 1 73.19 136 HIS B N 1
ATOM 2252 C CA . HIS B 1 136 ? 15.172 -10.188 3.514 1 73.19 136 HIS B CA 1
ATOM 2253 C C . HIS B 1 136 ? 15.211 -11.133 4.711 1 73.19 136 HIS B C 1
ATOM 2255 O O . HIS B 1 136 ? 14.523 -12.156 4.723 1 73.19 136 HIS B O 1
ATOM 2261 N N . ASP B 1 137 ? 16.141 -10.898 5.605 1 71.25 137 ASP B N 1
ATOM 2262 C CA . ASP B 1 137 ? 16.281 -11.727 6.801 1 71.25 137 ASP B CA 1
ATOM 2263 C C . ASP B 1 137 ? 15.086 -11.531 7.738 1 71.25 137 ASP B C 1
ATOM 2265 O O . ASP B 1 137 ? 14.742 -12.422 8.516 1 71.25 137 ASP B O 1
ATOM 2269 N N . SER B 1 138 ? 14.586 -10.242 7.891 1 71.19 138 SER B N 1
ATOM 2270 C CA . SER B 1 138 ? 13.492 -9.914 8.805 1 71.19 138 SER B CA 1
ATOM 2271 C C . SER B 1 138 ? 12.211 -9.578 8.047 1 71.19 138 SER B C 1
ATOM 2273 O O . SER B 1 138 ? 11.336 -8.898 8.57 1 71.19 138 SER B O 1
ATOM 2275 N N . GLY B 1 139 ? 11.742 -10.203 7.066 1 80.94 139 GLY B N 1
ATOM 2276 C CA . GLY B 1 139 ? 10.5 -10.078 6.32 1 80.94 139 GLY B CA 1
ATOM 2277 C C . GLY B 1 139 ? 10.445 -8.828 5.457 1 80.94 139 GLY B C 1
ATOM 2278 O O . GLY B 1 139 ? 11.094 -7.828 5.766 1 80.94 139 GLY B O 1
ATOM 2279 N N . VAL B 1 140 ? 9.742 -8.828 4.371 1 88.31 140 VAL B N 1
ATOM 2280 C CA . VAL B 1 140 ? 9.5 -7.695 3.477 1 88.31 140 VAL B CA 1
ATOM 2281 C C . VAL B 1 140 ? 8.508 -6.734 4.125 1 88.31 140 VAL B C 1
ATOM 2283 O O . VAL B 1 140 ? 7.523 -7.16 4.738 1 88.31 140 VAL B O 1
ATOM 2286 N N . THR B 1 141 ? 8.797 -5.461 4.035 1 88.75 141 THR B N 1
ATOM 2287 C CA . THR B 1 141 ? 7.906 -4.473 4.633 1 88.75 141 THR B CA 1
ATOM 2288 C C . THR B 1 141 ? 7.184 -3.674 3.549 1 88.75 141 THR B C 1
ATOM 2290 O O . THR B 1 141 ? 6.074 -3.182 3.77 1 88.75 141 THR B O 1
ATOM 2293 N N . SER B 1 142 ? 7.801 -3.52 2.428 1 92.12 142 SER B N 1
ATOM 2294 C CA . SER B 1 142 ? 7.164 -2.766 1.354 1 92.12 142 SER B CA 1
ATOM 2295 C C . SER B 1 142 ? 7.715 -3.168 -0.01 1 92.12 142 SER B C 1
ATOM 2297 O O . SER B 1 142 ? 8.797 -3.75 -0.099 1 92.12 142 SER B O 1
ATOM 2299 N N . LEU B 1 143 ? 6.98 -2.875 -1.032 1 93.75 143 LEU B N 1
ATOM 2300 C CA . LEU B 1 143 ? 7.328 -3.123 -2.426 1 93.75 143 LEU B CA 1
ATOM 2301 C C . LEU B 1 143 ? 7.176 -1.854 -3.26 1 93.75 143 LEU B C 1
ATOM 2303 O O . LEU B 1 143 ? 6.277 -1.049 -3.012 1 93.75 143 LEU B O 1
ATOM 2307 N N . ALA B 1 144 ? 8.086 -1.724 -4.215 1 91.31 144 ALA B N 1
ATOM 2308 C CA . ALA B 1 144 ? 8 -0.58 -5.121 1 91.31 144 ALA B CA 1
ATOM 2309 C C . ALA B 1 144 ? 8.297 -0.995 -6.559 1 91.31 144 ALA B C 1
ATOM 2311 O O . ALA B 1 144 ? 9.398 -1.467 -6.855 1 91.31 144 ALA B O 1
ATOM 2312 N N . LEU B 1 145 ? 7.344 -0.75 -7.363 1 89.88 145 LEU B N 1
ATOM 2313 C CA . LEU B 1 145 ? 7.535 -1.026 -8.781 1 89.88 145 LEU B CA 1
ATOM 2314 C C . LEU B 1 145 ? 8.117 0.187 -9.5 1 89.88 145 LEU B C 1
ATOM 2316 O O . LEU B 1 145 ? 7.707 1.32 -9.242 1 89.88 145 LEU B O 1
ATOM 2320 N N . SER B 1 146 ? 9.055 -0.123 -10.391 1 87.75 146 SER B N 1
ATOM 2321 C CA . SER B 1 146 ? 9.586 0.966 -11.203 1 87.75 146 SER B CA 1
ATOM 2322 C C . SER B 1 146 ? 8.531 1.501 -12.172 1 87.75 146 SER B C 1
ATOM 2324 O O . SER B 1 146 ? 7.586 0.792 -12.523 1 87.75 146 SER B O 1
ATOM 2326 N N . PRO B 1 147 ? 8.711 2.789 -12.547 1 80.19 147 PRO B N 1
ATOM 2327 C CA . PRO B 1 147 ? 7.703 3.389 -13.422 1 80.19 147 PRO B CA 1
ATOM 2328 C C . PRO B 1 147 ? 7.535 2.621 -14.734 1 80.19 147 PRO B C 1
ATOM 2330 O O . PRO B 1 147 ? 6.434 2.58 -15.289 1 80.19 147 PRO B O 1
ATOM 2333 N N . ASP B 1 148 ? 8.562 2.023 -15.211 1 81.69 148 ASP B N 1
ATOM 2334 C CA . ASP B 1 148 ? 8.469 1.283 -16.469 1 81.69 148 ASP B CA 1
ATOM 2335 C C . ASP B 1 148 ? 7.945 -0.131 -16.234 1 81.69 148 ASP B C 1
ATOM 2337 O O . ASP B 1 148 ? 7.73 -0.884 -17.188 1 81.69 148 ASP B O 1
ATOM 2341 N N . GLY B 1 149 ? 7.793 -0.515 -14.945 1 85 149 GLY B N 1
ATOM 2342 C CA . GLY B 1 149 ? 7.211 -1.802 -14.602 1 85 149 GLY B CA 1
ATOM 2343 C C . GLY B 1 149 ? 8.188 -2.953 -14.734 1 85 149 GLY B C 1
ATOM 2344 O O . GLY B 1 149 ? 7.809 -4.117 -14.602 1 85 149 GLY B O 1
ATOM 2345 N N . LYS B 1 150 ? 9.43 -2.762 -14.922 1 87 150 LYS B N 1
ATOM 2346 C CA . LYS B 1 150 ? 10.406 -3.818 -15.188 1 87 150 LYS B CA 1
ATOM 2347 C C . LYS B 1 150 ? 11.07 -4.285 -13.891 1 87 150 LYS B C 1
ATOM 2349 O O . LYS B 1 150 ? 11.492 -5.438 -13.789 1 87 150 LYS B O 1
ATOM 2354 N N . TRP B 1 151 ? 11.156 -3.367 -12.953 1 89.81 151 TRP B N 1
ATOM 2355 C CA . TRP B 1 151 ? 11.906 -3.643 -11.727 1 89.81 151 TRP B CA 1
ATOM 2356 C C . TRP B 1 151 ? 11.008 -3.529 -10.5 1 89.81 151 TRP B C 1
ATOM 2358 O O . TRP B 1 151 ? 10.164 -2.631 -10.422 1 89.81 151 TRP B O 1
ATOM 2368 N N . LEU B 1 152 ? 11.195 -4.43 -9.602 1 91.75 152 LEU B N 1
ATOM 2369 C CA . LEU B 1 152 ? 10.539 -4.379 -8.305 1 91.75 152 LEU B CA 1
ATOM 2370 C C . LEU B 1 152 ? 11.562 -4.266 -7.176 1 91.75 152 LEU B C 1
ATOM 2372 O O . LEU B 1 152 ? 12.477 -5.086 -7.078 1 91.75 152 LEU B O 1
ATOM 2376 N N . ALA B 1 153 ? 11.445 -3.287 -6.41 1 92.31 153 ALA B N 1
ATOM 2377 C CA . ALA B 1 153 ? 12.266 -3.164 -5.207 1 92.31 153 ALA B CA 1
ATOM 2378 C C . ALA B 1 153 ? 11.5 -3.637 -3.973 1 92.31 153 ALA B C 1
ATOM 2380 O O . ALA B 1 153 ? 10.312 -3.334 -3.814 1 92.31 153 ALA B O 1
ATOM 2381 N N . SER B 1 154 ? 12.086 -4.441 -3.17 1 92.06 154 SER B N 1
ATOM 2382 C CA . SER B 1 154 ? 11.547 -4.832 -1.87 1 92.06 154 SER B CA 1
ATOM 2383 C C . SER B 1 154 ? 12.391 -4.273 -0.732 1 92.06 154 SER B C 1
ATOM 2385 O O . SER B 1 154 ? 13.609 -4.113 -0.874 1 92.06 154 SER B O 1
ATOM 2387 N N . THR B 1 155 ? 11.672 -3.912 0.275 1 90.25 155 THR B N 1
ATOM 2388 C CA . THR B 1 155 ? 12.367 -3.385 1.442 1 90.25 155 THR B CA 1
ATOM 2389 C C . THR B 1 155 ? 12.016 -4.184 2.691 1 90.25 155 THR B C 1
ATOM 2391 O O . THR B 1 155 ? 10.969 -4.84 2.74 1 90.25 155 THR B O 1
ATOM 2394 N N . GLY B 1 156 ? 12.938 -4.164 3.635 1 88.31 156 GLY B N 1
ATOM 2395 C CA . GLY B 1 156 ? 12.742 -4.809 4.922 1 88.31 156 GLY B CA 1
ATOM 2396 C C . GLY B 1 156 ? 13.586 -4.199 6.027 1 88.31 156 GLY B C 1
ATOM 2397 O O . GLY B 1 156 ? 14.562 -3.502 5.758 1 88.31 156 GLY B O 1
ATOM 2398 N N . TRP B 1 157 ? 13.055 -4.316 7.246 1 81.5 157 TRP B N 1
ATOM 2399 C CA . TRP B 1 157 ? 13.805 -3.875 8.422 1 81.5 157 TRP B CA 1
ATOM 2400 C C . TRP B 1 157 ? 14.523 -5.047 9.078 1 81.5 157 TRP B C 1
ATOM 2402 O O . TRP B 1 157 ? 13.922 -6.082 9.359 1 81.5 157 TRP B O 1
ATOM 2412 N N . ASP B 1 158 ? 15.836 -5.113 8.93 1 72.5 158 ASP B N 1
ATOM 2413 C CA . ASP B 1 158 ? 16.625 -6.16 9.57 1 72.5 158 ASP B CA 1
ATOM 2414 C C . ASP B 1 158 ? 17.031 -5.762 10.992 1 72.5 158 ASP B C 1
ATOM 2416 O O . ASP B 1 158 ? 17.453 -4.629 11.219 1 72.5 158 ASP B O 1
ATOM 2420 N N . TYR B 1 159 ? 16.594 -6.496 11.898 1 60.81 159 TYR B N 1
ATOM 2421 C CA . TYR B 1 159 ? 17.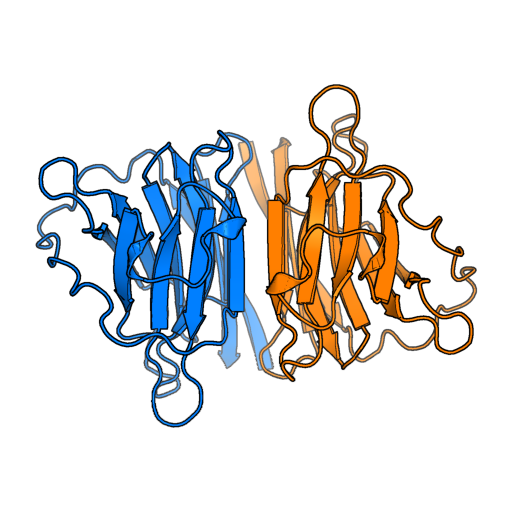016 -6.25 13.273 1 60.81 159 TYR B CA 1
ATOM 2422 C C . TYR B 1 159 ? 18.391 -6.844 13.547 1 60.81 159 TYR B C 1
ATOM 2424 O O . TYR B 1 159 ? 18.656 -7.992 13.188 1 60.81 159 TYR B O 1
ATOM 2432 N N . ALA B 1 160 ? 19.5 -6.047 13.469 1 48.72 160 ALA B N 1
ATOM 2433 C CA . ALA B 1 160 ? 20.734 -6.598 13.992 1 48.72 160 ALA B CA 1
ATOM 2434 C C . ALA B 1 160 ? 20.719 -6.637 15.516 1 48.72 160 ALA B C 1
ATOM 2436 O O . ALA B 1 160 ? 20.031 -5.828 16.156 1 48.72 160 ALA B O 1
#

Nearest PDB structures (foldseek):
  6ugh-assembly1_B  TM=8.985E-01  e=4.624E-07  Homo sapiens
  8ctb-assembly1_B  TM=8.901E-01  e=6.371E-07  Homo sapiens
  7mx7-assembly1_B  TM=8.788E-01  e=1.087E-06  Homo sapiens
  7s0u-assembly1_B  TM=8.859E-01  e=2.064E-06  Homo sapiens
  7mxg-assembly1_B-2  TM=8.845E-01  e=2.177E-06  Homo sapiens

pLDDT: mean 79.14, std 14.17, range [41.88, 95.12]

Radius of gyration: 18.56 Å; Cα contacts (8 Å, |Δi|>4): 896; chains: 2; bounding box: 42×53×34 Å

Secondary structure (DSSP, 8-state):
-EEEEEEEEESSS--S--SS---B--------S---EEEE-TTSS-EEEEEE--TT---EEEEEESSGGGTT-STT-SEEEEESSEEEEEEE-STTEEEEEEE--SSTTS-EEEEEEEE-SSSTEEEEEEEEEEEESS---EEEE-TTSSEEEEEEEEE-/-EEEEEEEEESSS--S--SS---B--------S---EEEE-TTSS-EEEEEE--TT---EEEEEESSGGGTT-STT-SEEEEESSEEEEEEE-STTEEEEEEE--SSTTS-EEEEEEEE-SSSTEEEEEEEEEEEESS---EEEE-TTSSEEEEEEEEE-

Organism: Rhipicephalus microplus (NCBI:txid6941)

InterPro domains:
  IPR001680 WD40 repeat [PF00400] (135-158)
  IPR011047 Quinoprotein alcohol dehydrogenase-like superfamily [SSF50998] (33-158)
  IPR015943 WD40/YVTN repeat-like-containing domain superfamily [G3DSA:2.130.10.10] (31-160)
  IPR052139 Methylosome Component WDR77 [PTHR46853] (29-158)